Protein AF-A0A359CP08-F1 (afdb_monomer)

Secondary structure (DSSP, 8-state):
-EEEEE-SS-TT-EEEEEE-EEE-SSSS-EEEE-SHHHHHHHHHHHHT--HHHHHHHTS--TT-HHHHHTS-HHHHHHHHHHHTT-TTTTHHHHHHHHHHHHHHHHHHHHHHHHHHHH----HHHHHHHHHHHHHHHHHHHHHHHHHHHHHHHHHHHHHHHHHHHHHHHHHHHHHHHHHHHHHHHHHHHHHHHHHHHHHHHHHHHHHHHHHHHHHHHHHHHHHHHHHHHHHHHHHHHHHHHHHHHHHHHHHHHHHHHHHHHHHHHHHHHHHHHHHHHHHHHHHHHHHHHHHHHHHHHHHHHHHHHHHHHHHHHHHHHHHHHHTTS---SGGGGGGTSTHHHHGGGSS---

Mean predicted aligned error: 20.75 Å

Structure (mmCIF, N/CA/C/O backbone):
data_AF-A0A359CP08-F1
#
_entry.id   AF-A0A359CP08-F1
#
loop_
_atom_site.group_PDB
_atom_site.id
_atom_site.type_symbol
_atom_site.label_atom_id
_atom_site.label_alt_id
_atom_site.label_comp_id
_atom_site.label_asym_id
_atom_site.label_entity_id
_atom_site.label_seq_id
_atom_site.pdbx_PDB_ins_code
_atom_site.Cartn_x
_atom_site.Cartn_y
_atom_site.Cartn_z
_atom_site.occupancy
_atom_site.B_iso_or_equiv
_atom_site.auth_seq_id
_atom_site.auth_comp_id
_atom_site.auth_asym_id
_atom_site.auth_atom_id
_atom_site.pdbx_PDB_model_num
ATOM 1 N N . GLU A 1 1 ? -25.868 -52.443 102.449 1.00 81.62 1 GLU A N 1
ATOM 2 C CA . GLU A 1 1 ? -24.773 -52.780 103.386 1.00 81.62 1 GLU A CA 1
ATOM 3 C C . GLU A 1 1 ? -23.956 -51.534 103.738 1.00 81.62 1 GLU A C 1
ATOM 5 O O . GLU A 1 1 ? -23.609 -50.767 102.843 1.00 81.62 1 GLU A O 1
ATOM 10 N N . ARG A 1 2 ? -23.656 -51.288 105.022 1.00 85.44 2 ARG A N 1
ATOM 11 C CA . ARG A 1 2 ? -22.816 -50.145 105.429 1.00 85.44 2 ARG A CA 1
ATOM 12 C C . ARG A 1 2 ? -21.913 -50.521 106.606 1.00 85.44 2 ARG A C 1
ATOM 14 O O . ARG A 1 2 ? -22.409 -50.860 107.674 1.00 85.44 2 ARG A O 1
ATOM 21 N N . CYS A 1 3 ? -20.596 -50.422 106.426 1.00 82.56 3 CYS A N 1
ATOM 22 C CA . CYS A 1 3 ? -19.610 -50.689 107.477 1.00 82.56 3 CYS A CA 1
ATOM 23 C C . CYS A 1 3 ? -19.093 -49.382 108.072 1.00 82.56 3 CYS A C 1
ATOM 25 O O . CYS A 1 3 ? -18.373 -48.613 107.419 1.00 82.56 3 CYS A O 1
ATOM 27 N N . ILE A 1 4 ? -19.433 -49.157 109.337 1.00 83.75 4 ILE A N 1
ATOM 28 C CA . ILE A 1 4 ? -19.123 -47.936 110.076 1.00 83.75 4 ILE A CA 1
ATOM 29 C C . ILE A 1 4 ? -18.023 -48.236 111.101 1.00 83.75 4 ILE A C 1
ATOM 31 O O . ILE A 1 4 ? -18.138 -49.173 111.885 1.00 83.75 4 ILE A O 1
ATOM 35 N N . LYS A 1 5 ? -16.954 -47.434 111.105 1.00 78.69 5 LYS A N 1
ATOM 36 C CA . LYS A 1 5 ? -15.878 -47.482 112.106 1.00 78.69 5 LYS A CA 1
ATOM 37 C C . LYS A 1 5 ? -15.890 -46.179 112.904 1.00 78.69 5 LYS A C 1
ATOM 39 O O . LYS A 1 5 ? -15.949 -45.104 112.310 1.00 78.69 5 LYS A O 1
ATOM 44 N N . ARG A 1 6 ? -15.844 -46.262 114.239 1.00 76.69 6 ARG A N 1
ATOM 45 C CA . ARG A 1 6 ? -15.702 -45.072 115.099 1.00 76.69 6 ARG A CA 1
ATOM 46 C C . ARG A 1 6 ? -14.361 -44.402 114.835 1.00 76.69 6 ARG A C 1
ATOM 48 O O . ARG A 1 6 ? -13.351 -45.091 114.669 1.00 76.69 6 ARG A O 1
ATOM 55 N N . ASP A 1 7 ? -14.372 -43.078 114.774 1.00 75.69 7 ASP A N 1
ATOM 56 C CA . ASP A 1 7 ? -13.146 -42.316 114.609 1.00 75.69 7 ASP A CA 1
ATOM 57 C C . ASP A 1 7 ? -12.259 -42.491 115.855 1.00 75.69 7 ASP A C 1
ATOM 59 O O . ASP A 1 7 ? -12.739 -42.511 116.989 1.00 75.69 7 ASP A O 1
ATOM 63 N N . LYS A 1 8 ? -10.950 -42.670 115.651 1.00 71.56 8 LYS A N 1
ATOM 64 C CA . LYS A 1 8 ? -9.996 -42.849 116.756 1.00 71.56 8 LYS A CA 1
ATOM 65 C C . LYS A 1 8 ? -9.742 -41.539 117.509 1.00 71.56 8 LYS A C 1
ATOM 67 O O . LYS A 1 8 ? -9.274 -41.600 118.642 1.00 71.56 8 LYS A O 1
ATOM 72 N N . LYS A 1 9 ? -10.019 -40.380 116.893 1.00 72.06 9 LYS A N 1
ATOM 73 C CA . LYS A 1 9 ? -9.774 -39.052 117.484 1.00 72.06 9 LYS A CA 1
ATOM 74 C C . LYS A 1 9 ? -10.998 -38.445 118.171 1.00 72.06 9 LYS A C 1
ATOM 76 O O . LYS A 1 9 ? -10.831 -37.744 119.162 1.00 72.06 9 LYS A O 1
ATOM 81 N N . ASP A 1 10 ? -12.202 -38.733 117.684 1.00 75.19 10 ASP A N 1
ATOM 82 C CA . ASP A 1 10 ? -13.456 -38.226 118.244 1.00 75.19 10 ASP A CA 1
ATOM 83 C C . ASP A 1 10 ? -14.435 -39.383 118.465 1.00 75.19 10 ASP A C 1
ATOM 85 O O . ASP A 1 10 ? -14.890 -40.030 117.520 1.00 75.19 10 ASP A O 1
ATOM 89 N N . LYS A 1 11 ? -14.769 -39.643 119.733 1.00 65.38 11 LYS A N 1
ATOM 90 C CA . LYS A 1 11 ? -15.649 -40.755 120.121 1.00 65.38 11 LYS A CA 1
ATOM 91 C C . LYS A 1 11 ? -17.092 -40.585 119.625 1.00 65.38 11 LYS A C 1
ATOM 93 O O . LYS A 1 11 ? -17.810 -41.586 119.594 1.00 65.38 11 LYS A O 1
ATOM 98 N N . ASN A 1 12 ? -17.496 -39.377 119.220 1.00 69.88 12 ASN A N 1
ATOM 99 C CA . ASN A 1 12 ? -18.826 -39.088 118.677 1.00 69.88 12 ASN A CA 1
ATOM 100 C C . ASN A 1 12 ? -18.882 -39.078 117.140 1.00 69.88 12 ASN A C 1
ATOM 102 O O . ASN A 1 12 ? -19.970 -38.939 116.581 1.00 69.88 12 ASN A O 1
ATOM 106 N N . SER A 1 13 ? -17.751 -39.254 116.450 1.00 70.88 13 SER A N 1
ATOM 107 C CA . SER A 1 13 ? -17.693 -39.272 114.987 1.00 70.88 13 SER A CA 1
ATOM 108 C C . SER A 1 13 ? -17.535 -40.690 114.434 1.00 70.88 13 SER A C 1
ATOM 110 O O . SER A 1 13 ? -16.895 -41.566 115.030 1.00 70.88 13 SER A O 1
ATOM 112 N N . TYR A 1 14 ? -18.114 -40.925 113.257 1.00 77.62 14 TYR A N 1
ATOM 113 C CA . TYR A 1 14 ? -18.071 -42.212 112.579 1.00 77.62 14 TYR A CA 1
ATOM 114 C C . TYR A 1 14 ? -17.627 -42.060 111.127 1.00 77.62 14 TYR A C 1
ATOM 116 O O . TYR A 1 14 ? -18.193 -41.276 110.367 1.00 77.62 14 TYR A O 1
ATOM 124 N N . ASN A 1 15 ? -16.688 -42.903 110.704 1.00 74.38 15 ASN A N 1
ATOM 125 C CA . ASN A 1 15 ? -16.259 -42.996 109.317 1.00 74.38 15 ASN A CA 1
ATOM 126 C C . ASN A 1 15 ? -16.869 -44.235 108.658 1.00 74.38 15 ASN A C 1
ATOM 128 O O . ASN A 1 15 ? -16.785 -45.357 109.160 1.00 74.38 15 ASN A O 1
ATOM 132 N N . THR A 1 16 ? -17.514 -44.029 107.511 1.00 79.94 16 THR A N 1
ATOM 133 C CA . THR A 1 16 ? -18.049 -45.123 106.693 1.00 79.94 16 THR A CA 1
ATOM 134 C C . THR A 1 16 ? -16.933 -45.654 105.799 1.00 79.94 16 THR A C 1
ATOM 136 O O . THR A 1 16 ? -16.450 -44.927 104.938 1.00 79.94 16 THR A O 1
ATOM 139 N N . SER A 1 17 ? -16.529 -46.905 106.018 1.00 74.19 17 SER A N 1
ATOM 140 C CA . SER A 1 17 ? -15.463 -47.567 105.247 1.00 74.19 17 SER A CA 1
ATOM 141 C C . SER A 1 17 ? -15.979 -48.285 104.000 1.00 74.19 17 SER A C 1
ATOM 143 O O . SER A 1 17 ? -15.287 -48.322 102.991 1.00 74.19 17 SER A O 1
ATOM 145 N N . VAL A 1 18 ? -17.208 -48.805 104.053 1.00 79.56 18 VAL A N 1
ATOM 146 C CA . VAL A 1 18 ? -17.897 -49.446 102.924 1.00 79.56 18 VAL A CA 1
ATOM 147 C C . VAL A 1 18 ? -19.359 -49.009 102.953 1.00 79.56 18 VAL A C 1
ATOM 149 O O . VAL A 1 18 ? -19.970 -48.996 104.024 1.00 79.56 18 VAL A O 1
ATOM 152 N N . ALA A 1 19 ? -19.911 -48.639 101.799 1.00 86.81 19 ALA A N 1
ATOM 153 C CA . ALA A 1 19 ? -21.333 -48.362 101.614 1.00 86.81 19 ALA A CA 1
ATOM 154 C C . ALA A 1 19 ? -21.765 -48.933 100.263 1.00 86.81 19 ALA A C 1
ATOM 156 O O . ALA A 1 19 ? -21.295 -48.464 99.232 1.00 86.81 19 ALA A O 1
ATOM 157 N N . ARG A 1 20 ? -22.627 -49.950 100.287 1.00 87.50 20 ARG A N 1
ATOM 158 C CA . ARG A 1 20 ? -23.197 -50.574 99.091 1.00 87.50 20 ARG A CA 1
ATOM 159 C C . ARG A 1 20 ? -24.712 -50.572 99.185 1.00 87.50 20 ARG A C 1
ATOM 161 O O . ARG A 1 20 ? -25.258 -51.009 100.203 1.00 87.50 20 ARG A O 1
ATOM 168 N N . LEU A 1 21 ? -25.384 -50.112 98.140 1.00 89.31 21 LEU A N 1
ATOM 169 C CA . LEU A 1 21 ? -26.822 -50.281 97.980 1.00 89.31 21 LEU A CA 1
ATOM 170 C C . LEU A 1 21 ? -27.059 -51.496 97.094 1.00 89.31 21 LEU A C 1
ATOM 172 O O . LEU A 1 21 ? -26.494 -51.581 96.006 1.00 89.31 21 LEU A O 1
ATOM 176 N N . ILE A 1 22 ? -27.841 -52.446 97.591 1.00 87.81 22 ILE A N 1
ATOM 177 C CA . ILE A 1 22 ? -28.073 -53.725 96.926 1.00 87.81 22 ILE A CA 1
ATOM 178 C C . ILE A 1 22 ? -29.578 -53.904 96.819 1.00 87.81 22 ILE A C 1
ATOM 180 O O . ILE A 1 22 ? -30.276 -53.767 97.826 1.00 87.81 22 ILE A O 1
ATOM 184 N N . ASP A 1 23 ? -30.049 -54.186 95.614 1.00 86.75 23 ASP A N 1
ATOM 185 C CA . ASP A 1 23 ? -31.406 -54.641 95.373 1.00 86.75 23 ASP A CA 1
ATOM 186 C C . ASP A 1 23 ? -31.460 -56.157 95.568 1.00 86.75 23 ASP A C 1
ATOM 188 O O . ASP A 1 23 ? -30.663 -56.896 94.991 1.00 86.75 23 ASP A O 1
ATOM 192 N N . ILE A 1 24 ? -32.372 -56.604 96.424 1.00 87.56 24 ILE A N 1
ATOM 193 C CA . ILE A 1 24 ? -32.568 -58.014 96.782 1.00 87.56 24 ILE A CA 1
ATOM 194 C C . ILE A 1 24 ? -33.923 -58.546 96.301 1.00 87.56 24 ILE A C 1
ATOM 196 O O . ILE A 1 24 ? -34.337 -59.620 96.723 1.00 87.56 24 ILE A O 1
ATOM 200 N N . THR A 1 25 ? -34.653 -57.780 95.485 1.00 84.25 25 THR A N 1
ATOM 201 C CA . THR A 1 25 ? -35.996 -58.157 95.017 1.00 84.25 25 THR A CA 1
ATOM 202 C C . THR A 1 25 ? -35.985 -59.159 93.855 1.00 84.25 25 THR A C 1
ATOM 204 O O . THR A 1 25 ? -37.008 -59.795 93.609 1.00 84.25 25 THR A O 1
ATOM 207 N N . GLY A 1 26 ? -34.849 -59.330 93.168 1.00 77.75 26 GLY A N 1
ATOM 208 C CA . GLY A 1 26 ? -34.648 -60.319 92.098 1.00 77.75 26 GLY A CA 1
ATOM 209 C C . GLY A 1 26 ? -34.066 -61.660 92.573 1.00 77.75 26 GLY A C 1
ATOM 210 O O . GLY A 1 26 ? -33.694 -61.807 93.735 1.00 77.75 26 GLY A O 1
ATOM 211 N N . GLU A 1 27 ? -33.960 -62.637 91.659 1.00 75.31 27 GLU A N 1
ATOM 212 C CA . GLU A 1 27 ? -33.364 -63.963 91.937 1.00 75.31 27 GLU A CA 1
ATOM 213 C C . GLU A 1 27 ? -31.872 -63.879 92.312 1.00 75.31 27 GLU A C 1
ATOM 215 O O . GLU A 1 27 ? -31.395 -64.676 93.121 1.00 75.31 27 GLU A O 1
ATOM 220 N N . GLU A 1 28 ? -31.152 -62.879 91.789 1.00 81.88 28 GLU A N 1
ATOM 221 C CA . GLU A 1 28 ? -29.773 -62.565 92.167 1.00 81.88 28 GLU A CA 1
ATOM 222 C C . GLU A 1 28 ? -29.654 -61.119 92.689 1.00 81.88 28 GLU A C 1
ATOM 224 O O . GLU A 1 28 ? -30.220 -60.197 92.092 1.00 81.88 28 GLU A O 1
ATOM 229 N N . PRO A 1 29 ? -28.910 -60.880 93.786 1.00 82.31 29 PRO A N 1
ATOM 230 C CA . PRO A 1 29 ? -28.756 -59.545 94.354 1.00 82.31 29 PRO A CA 1
ATOM 231 C C . PRO A 1 29 ? -27.924 -58.620 93.448 1.00 82.31 29 PRO A C 1
ATOM 233 O O . PRO A 1 29 ? -26.759 -58.901 93.159 1.00 82.31 29 PRO A O 1
ATOM 236 N N . GLN A 1 30 ? -28.488 -57.469 93.059 1.00 85.25 30 GLN A N 1
ATOM 237 C CA . GLN A 1 30 ? -27.840 -56.491 92.175 1.00 85.25 30 GLN A CA 1
ATOM 238 C C . GLN A 1 30 ? -27.276 -55.299 92.960 1.00 85.25 30 GLN A C 1
ATOM 240 O O . GLN A 1 30 ? -27.979 -54.644 93.728 1.00 85.25 30 GLN A O 1
ATOM 245 N N . ILE A 1 31 ? -26.004 -54.955 92.736 1.00 85.69 31 ILE A N 1
ATOM 246 C CA . ILE A 1 31 ? -25.385 -53.764 93.339 1.00 85.69 31 ILE A CA 1
ATOM 247 C C . ILE A 1 31 ? -25.813 -52.516 92.551 1.00 85.69 31 ILE A C 1
ATOM 249 O O . ILE A 1 31 ? -25.423 -52.344 91.399 1.00 85.69 31 ILE A O 1
ATOM 253 N N . LEU A 1 32 ? -26.587 -51.632 93.186 1.00 85.69 32 LEU A N 1
ATOM 254 C CA . LEU A 1 32 ? -27.053 -50.362 92.612 1.00 85.69 32 LEU A CA 1
ATOM 255 C C . LEU A 1 32 ? -26.012 -49.241 92.743 1.00 85.69 32 LEU A C 1
ATOM 257 O O . LEU A 1 32 ? -25.929 -48.357 91.891 1.00 85.69 32 LEU A O 1
ATOM 261 N N . SER A 1 33 ? -25.220 -49.259 93.816 1.00 87.56 33 SER A N 1
ATOM 262 C CA . SER A 1 33 ? -24.119 -48.318 94.044 1.00 87.56 33 SER A CA 1
ATOM 263 C C . SER A 1 33 ? -23.123 -48.884 95.056 1.00 87.56 33 SER A C 1
ATOM 265 O O . SER A 1 33 ? -23.513 -49.582 95.992 1.00 87.56 33 SER A O 1
ATOM 267 N N . ASP A 1 34 ? -21.837 -48.563 94.907 1.00 84.81 34 ASP A N 1
ATOM 268 C CA . ASP A 1 34 ? -20.742 -49.097 95.736 1.00 84.81 34 ASP A CA 1
ATOM 269 C C . ASP A 1 34 ? -19.854 -48.021 96.397 1.00 84.81 34 ASP A C 1
ATOM 271 O O . ASP A 1 34 ? -19.021 -48.326 97.257 1.00 84.81 34 ASP A O 1
ATOM 275 N N . LYS A 1 35 ? -20.052 -46.748 96.031 1.00 84.00 35 LYS A N 1
ATOM 276 C CA . LYS A 1 35 ? -19.388 -45.578 96.623 1.00 84.00 35 LYS A CA 1
ATOM 277 C C . LYS A 1 35 ? -20.325 -44.835 97.560 1.00 84.00 35 LYS A C 1
ATOM 279 O O . LYS A 1 35 ? -21.521 -44.723 97.305 1.00 84.00 35 LYS A O 1
ATOM 284 N N . LYS A 1 36 ? -19.769 -44.238 98.620 1.00 82.81 36 LYS A N 1
ATOM 285 C CA . LYS A 1 36 ? -20.538 -43.507 99.644 1.00 82.81 36 LYS A CA 1
ATOM 286 C C . LYS A 1 36 ? -21.419 -42.398 99.056 1.00 82.81 36 LYS A C 1
ATOM 288 O O . LYS A 1 36 ? -22.607 -42.381 99.340 1.00 82.81 36 LYS A O 1
ATOM 293 N N . ARG A 1 37 ? -20.853 -41.494 98.244 1.00 84.62 37 ARG A N 1
ATOM 294 C CA . ARG A 1 37 ? -21.594 -40.347 97.685 1.00 84.62 37 ARG A CA 1
ATOM 295 C C . ARG A 1 37 ? -22.700 -40.800 96.736 1.00 84.62 37 ARG A C 1
ATOM 297 O O . ARG A 1 37 ? -23.823 -40.340 96.868 1.00 84.62 37 ARG A O 1
ATOM 304 N N . ASP A 1 38 ? -22.381 -41.730 95.845 1.00 85.88 38 ASP A N 1
ATOM 305 C CA . ASP A 1 38 ? -23.333 -42.243 94.858 1.00 85.88 38 ASP A CA 1
ATOM 306 C C . ASP A 1 38 ? -24.448 -43.040 95.541 1.00 85.88 38 ASP A C 1
ATOM 308 O O . ASP A 1 38 ? -25.607 -42.920 95.168 1.00 85.88 38 ASP A O 1
ATOM 312 N N . THR A 1 39 ? -24.116 -43.775 96.609 1.00 86.12 39 THR A N 1
ATOM 313 C CA . THR A 1 39 ? -25.098 -44.437 97.476 1.00 86.12 39 THR A CA 1
ATOM 314 C C . THR A 1 39 ? -25.982 -43.430 98.199 1.00 86.12 39 THR A C 1
ATOM 316 O O . THR A 1 39 ? -27.194 -43.601 98.209 1.00 86.12 39 THR A O 1
ATOM 319 N N . ASP A 1 40 ? -25.417 -42.369 98.776 1.00 85.12 40 ASP A N 1
ATOM 320 C CA . ASP A 1 40 ? -26.204 -41.342 99.462 1.00 85.12 40 ASP A CA 1
ATOM 321 C C . ASP A 1 40 ? -27.130 -40.590 98.468 1.00 85.12 40 ASP A C 1
ATOM 323 O O . ASP A 1 40 ? -28.263 -40.274 98.822 1.00 85.12 40 ASP A O 1
ATOM 327 N N . GLU A 1 41 ? -26.704 -40.340 97.222 1.00 85.69 41 GLU A N 1
ATOM 328 C CA . GLU A 1 41 ? -27.541 -39.743 96.163 1.00 85.69 41 GLU A CA 1
ATOM 329 C C . GLU A 1 41 ? -28.617 -40.711 95.650 1.00 85.69 41 GLU A C 1
ATOM 331 O O . GLU A 1 41 ? -29.784 -40.336 95.578 1.00 85.69 41 GLU A O 1
ATOM 336 N N . LYS A 1 42 ? -28.267 -41.975 95.376 1.00 85.56 42 LYS A N 1
ATOM 337 C CA . LYS A 1 42 ? -29.231 -43.002 94.951 1.00 85.56 42 LYS A CA 1
ATOM 338 C C . LYS A 1 42 ? -30.281 -43.285 96.015 1.00 85.56 42 LYS A C 1
ATOM 340 O O . LYS A 1 42 ? -31.446 -43.466 95.687 1.00 85.56 42 LYS A O 1
ATOM 345 N N . VAL A 1 43 ? -29.900 -43.267 97.292 1.00 84.69 43 VAL A N 1
ATOM 346 C CA . VAL A 1 43 ? -30.854 -43.381 98.402 1.00 84.69 43 VAL A CA 1
ATOM 347 C C . VAL A 1 43 ? -31.827 -42.200 98.410 1.00 84.69 43 VAL A C 1
ATOM 349 O O . VAL A 1 43 ? -33.022 -42.422 98.585 1.00 84.69 43 VAL A O 1
ATOM 352 N N . LYS A 1 44 ? -31.363 -40.962 98.180 1.00 84.44 44 LYS A N 1
ATOM 353 C CA . LYS A 1 44 ? -32.262 -39.798 98.061 1.00 84.44 44 LYS A CA 1
ATOM 354 C C . LYS A 1 44 ? -33.185 -39.905 96.848 1.00 84.44 44 LYS A C 1
ATOM 356 O O . LYS A 1 44 ? -34.355 -39.571 96.967 1.00 84.44 44 LYS A O 1
ATOM 361 N N . GLU A 1 45 ? -32.670 -40.365 95.709 1.00 83.62 45 GLU A N 1
ATOM 362 C CA . GLU A 1 45 ? -33.441 -40.562 94.475 1.00 83.62 45 GLU A CA 1
ATOM 363 C C . GLU A 1 45 ? -34.550 -41.607 94.669 1.00 83.62 45 GLU A C 1
ATOM 365 O O . GLU A 1 45 ? -35.693 -41.359 94.304 1.00 83.62 45 GLU A O 1
ATOM 370 N N . ILE A 1 46 ? -34.234 -42.741 95.305 1.00 83.44 46 ILE A N 1
ATOM 371 C CA . ILE A 1 46 ? -35.191 -43.831 95.557 1.00 83.44 46 ILE A CA 1
ATOM 372 C C . ILE A 1 46 ? -36.235 -43.432 96.604 1.00 83.44 46 ILE A C 1
ATOM 374 O O . ILE A 1 46 ? -37.415 -43.727 96.439 1.00 83.44 46 ILE A O 1
ATOM 378 N N . LEU A 1 47 ? -35.816 -42.778 97.693 1.00 81.25 47 LEU A N 1
ATOM 379 C CA . LEU A 1 47 ? -36.731 -42.365 98.762 1.00 81.25 47 LEU A CA 1
ATOM 380 C C . LEU A 1 47 ? -37.505 -41.082 98.431 1.00 81.25 47 LEU A C 1
ATOM 382 O O . LEU A 1 47 ? -38.472 -40.776 99.123 1.00 81.25 47 LEU A O 1
ATOM 386 N N . GLY A 1 48 ? -37.065 -40.305 97.437 1.00 75.31 48 GLY A N 1
ATOM 387 C CA . GLY A 1 48 ? -37.632 -38.996 97.100 1.00 75.31 48 GLY A CA 1
ATOM 388 C C . GLY A 1 48 ? -37.460 -37.934 98.194 1.00 75.31 48 GLY A C 1
ATOM 389 O O . GLY A 1 48 ? -38.099 -36.887 98.149 1.00 75.31 48 GLY A O 1
ATOM 390 N N . LEU A 1 49 ? -36.621 -38.193 99.202 1.00 78.31 49 LEU A N 1
ATOM 391 C CA . LEU A 1 49 ? -36.471 -37.350 100.387 1.00 78.31 49 LEU A CA 1
ATOM 392 C C . LEU A 1 49 ? -35.001 -37.089 100.693 1.00 78.31 49 LEU A C 1
ATOM 394 O O . LEU A 1 49 ? -34.156 -37.985 100.633 1.00 78.31 49 LEU A O 1
ATOM 398 N N . SER A 1 50 ? -34.694 -35.853 101.089 1.00 79.94 50 SER A N 1
ATOM 399 C CA . SER A 1 50 ? -33.390 -35.547 101.672 1.00 79.94 50 SER A CA 1
ATOM 400 C C . SER A 1 50 ? -33.295 -36.070 103.111 1.00 79.94 50 SER A C 1
ATOM 402 O O . SER A 1 50 ? -34.301 -36.381 103.748 1.00 79.94 50 SER A O 1
ATOM 404 N N . PHE A 1 51 ? -32.081 -36.149 103.661 1.00 78.62 51 PHE A N 1
ATOM 405 C CA . PHE A 1 51 ? -31.870 -36.561 105.055 1.00 78.62 51 PHE A CA 1
ATOM 406 C C . PHE A 1 51 ? -32.627 -35.666 106.054 1.00 78.62 51 PHE A C 1
ATOM 408 O O . PHE A 1 51 ? -33.232 -36.160 107.011 1.00 78.62 51 PHE A O 1
ATOM 415 N N . ASP A 1 52 ? -32.628 -34.353 105.812 1.00 76.75 52 ASP A N 1
ATOM 416 C CA . ASP A 1 52 ? -33.379 -33.399 106.624 1.00 76.75 52 ASP A CA 1
ATOM 417 C C . ASP A 1 52 ? -34.888 -33.648 106.515 1.00 76.75 52 ASP A C 1
ATOM 419 O O . ASP A 1 52 ? -35.576 -33.671 107.534 1.00 76.75 52 ASP A O 1
ATOM 423 N N . ASP A 1 53 ? -35.403 -33.914 105.312 1.00 75.12 53 ASP A N 1
ATOM 424 C CA . ASP A 1 53 ? -36.833 -34.179 105.100 1.00 75.12 53 ASP A CA 1
ATOM 425 C C . ASP A 1 53 ? -37.261 -35.507 105.749 1.00 75.12 53 ASP A C 1
ATOM 427 O O . ASP A 1 53 ? -38.317 -35.587 106.382 1.00 75.12 53 ASP A O 1
ATOM 431 N N . PHE A 1 54 ? -36.407 -36.532 105.665 1.00 77.56 54 PHE A N 1
ATOM 432 C CA . PHE A 1 54 ? -36.621 -37.849 106.263 1.00 77.56 54 PHE A CA 1
ATOM 433 C C . PHE A 1 54 ? -36.652 -37.794 107.797 1.00 77.56 54 PHE A C 1
ATOM 435 O O . PHE A 1 54 ? -37.557 -38.338 108.431 1.00 77.56 54 PHE A O 1
ATOM 442 N N . THR A 1 55 ? -35.702 -37.092 108.423 1.00 74.50 55 THR A N 1
ATOM 443 C CA . THR A 1 55 ? -35.672 -36.947 109.891 1.00 74.50 55 THR A CA 1
ATOM 444 C C . THR A 1 55 ? -36.815 -36.080 110.418 1.00 74.50 55 THR A C 1
ATOM 446 O O . THR A 1 55 ? -37.313 -36.333 111.514 1.00 74.50 55 THR A O 1
ATOM 449 N N . ARG A 1 56 ? -37.278 -35.099 109.636 1.00 72.38 56 ARG A N 1
ATOM 450 C CA . ARG A 1 56 ? -38.418 -34.239 109.992 1.00 72.38 56 ARG A CA 1
ATOM 451 C C . ARG A 1 56 ? -39.773 -34.932 109.845 1.00 72.38 56 ARG A C 1
ATOM 453 O O . ARG A 1 56 ? -40.680 -34.586 110.597 1.00 72.38 56 ARG A O 1
ATOM 460 N N . SER A 1 57 ? -39.905 -35.884 108.918 1.00 69.25 57 SER A N 1
ATOM 461 C CA . SER A 1 57 ? -41.213 -36.443 108.530 1.00 69.25 57 SER A CA 1
ATOM 462 C C . SER A 1 57 ? -41.420 -37.903 108.941 1.00 69.25 57 SER A C 1
ATOM 464 O O . SER A 1 57 ? -42.550 -38.290 109.212 1.00 69.25 57 SER A O 1
ATOM 466 N N . VAL A 1 58 ? -40.353 -38.711 109.004 1.00 71.69 58 VAL A N 1
ATOM 467 C CA . VAL A 1 58 ? -40.448 -40.172 109.199 1.00 71.69 58 VAL A CA 1
ATOM 468 C C . VAL A 1 58 ? -39.972 -40.605 110.588 1.00 71.69 58 VAL A C 1
ATOM 470 O O . VAL A 1 58 ? -40.660 -41.358 111.266 1.00 71.69 58 VAL A O 1
ATOM 473 N N . VAL A 1 59 ? -38.806 -40.128 111.039 1.00 73.06 59 VAL A N 1
ATOM 474 C CA . VAL A 1 59 ? -38.178 -40.597 112.299 1.00 73.06 59 VAL A CA 1
ATOM 475 C C . VAL A 1 59 ? -38.599 -39.772 113.526 1.00 73.06 59 VAL A C 1
ATOM 477 O O . VAL A 1 59 ? -38.419 -40.224 114.651 1.00 73.06 59 VAL A O 1
ATOM 480 N N . LEU A 1 60 ? -39.161 -38.573 113.317 1.00 69.44 60 LEU A N 1
ATOM 481 C CA . LEU A 1 60 ? -39.662 -37.635 114.341 1.00 69.44 60 LEU A CA 1
ATOM 482 C C . LEU A 1 60 ? -38.870 -37.635 115.674 1.00 69.44 60 LEU A C 1
ATOM 484 O O . LEU A 1 60 ? -39.415 -37.972 116.728 1.00 69.44 60 LEU A O 1
ATOM 488 N N . PRO A 1 61 ? -37.590 -37.213 115.675 1.00 71.88 61 PRO A N 1
ATOM 489 C CA . PRO A 1 61 ? -36.831 -37.046 116.910 1.00 71.88 61 PRO A CA 1
ATOM 490 C C . PRO A 1 61 ? -37.493 -36.012 117.829 1.00 71.88 61 PRO A C 1
ATOM 492 O O . PRO A 1 61 ? -38.022 -34.994 117.364 1.00 71.88 61 PRO A O 1
ATOM 495 N N . GLN A 1 62 ? -37.419 -36.233 119.143 1.00 73.88 62 GLN A N 1
ATOM 496 C CA . GLN A 1 62 ? -38.015 -35.344 120.143 1.00 73.88 62 GLN A CA 1
ATOM 497 C C . GLN A 1 62 ? -37.553 -33.885 119.924 1.00 73.88 62 GLN A C 1
ATOM 499 O O . GLN A 1 62 ? -36.360 -33.593 119.895 1.00 73.88 62 GLN A O 1
ATOM 504 N N . GLY A 1 63 ? -38.507 -32.968 119.708 1.00 67.50 63 GLY A N 1
ATOM 505 C CA . GLY A 1 63 ? -38.258 -31.536 119.474 1.00 67.50 63 GLY A CA 1
ATOM 506 C C . GLY A 1 63 ? -38.049 -31.092 118.014 1.00 67.50 63 GLY A C 1
ATOM 507 O O . GLY A 1 63 ? -38.087 -29.889 117.750 1.00 67.50 63 GLY A O 1
ATOM 508 N N . LYS A 1 64 ? -37.893 -32.006 117.041 1.00 68.62 64 LYS A N 1
ATOM 509 C CA . LYS A 1 64 ? -37.610 -31.646 115.630 1.00 68.62 64 LYS A CA 1
ATOM 510 C C . LYS A 1 64 ? -38.836 -31.280 114.788 1.00 68.62 64 LYS A C 1
ATOM 512 O O . LYS A 1 64 ? -38.693 -30.562 113.800 1.00 68.62 64 LYS A O 1
ATOM 517 N N . PHE A 1 65 ? -40.043 -31.655 115.210 1.00 68.44 65 PHE A N 1
ATOM 518 C CA . PHE A 1 65 ? -41.281 -31.207 114.556 1.00 68.44 65 PHE A CA 1
ATOM 519 C C . PHE A 1 65 ? -41.495 -29.685 114.683 1.00 68.44 65 PHE A C 1
ATOM 521 O O . PHE A 1 65 ? -41.962 -29.023 113.759 1.00 68.44 65 PHE A O 1
ATOM 528 N N . SER A 1 66 ? -41.053 -29.083 115.791 1.00 71.25 66 SER A N 1
ATOM 529 C CA . SER A 1 66 ? -41.119 -27.631 116.000 1.00 71.25 66 SER A CA 1
ATOM 530 C C . SER A 1 66 ? -40.270 -26.844 114.996 1.00 71.25 66 SER A C 1
ATOM 532 O O . SER A 1 66 ? -40.608 -25.710 114.663 1.00 71.25 66 SER A O 1
ATOM 534 N N . GLU A 1 67 ? -39.174 -27.424 114.492 1.00 73.44 67 GLU A N 1
ATOM 535 C CA . GLU A 1 67 ? -38.377 -26.788 113.438 1.00 73.44 67 GLU A CA 1
ATOM 536 C C . GLU A 1 67 ? -39.129 -26.752 112.107 1.00 73.44 67 GLU A C 1
ATOM 538 O O . GLU A 1 67 ? -39.003 -25.775 111.378 1.00 73.44 67 GLU A O 1
ATOM 543 N N . PHE A 1 68 ? -39.940 -27.770 111.802 1.00 69.12 68 PHE A N 1
ATOM 544 C CA . PHE A 1 68 ? -40.776 -27.794 110.602 1.00 69.12 68 PHE A CA 1
ATOM 545 C C . PHE A 1 68 ? -41.806 -26.643 110.601 1.00 69.12 68 PHE A C 1
ATOM 547 O O . PHE A 1 68 ? -41.940 -25.924 109.607 1.00 69.12 68 PHE A O 1
ATOM 554 N N . LEU A 1 69 ? -42.449 -26.372 111.744 1.00 73.06 69 LEU A N 1
ATOM 555 C CA . LEU A 1 69 ? -43.367 -25.231 111.897 1.00 73.06 69 LEU A CA 1
ATOM 556 C C . LEU A 1 69 ? -42.663 -23.868 111.787 1.00 73.06 69 LEU A C 1
ATOM 558 O O . LEU A 1 69 ? -43.279 -22.889 111.369 1.00 73.06 69 LEU A O 1
ATOM 562 N N . LYS A 1 70 ? -41.368 -23.797 112.114 1.00 77.12 70 LYS A N 1
ATOM 563 C CA . LYS A 1 70 ? -40.558 -22.569 112.047 1.00 77.12 70 LYS A CA 1
ATOM 564 C C . LYS A 1 70 ? -39.867 -22.345 110.695 1.00 77.12 70 LYS A C 1
ATOM 566 O O . LYS A 1 70 ? -39.231 -21.308 110.516 1.00 77.12 70 LYS A O 1
ATOM 571 N N . LEU A 1 71 ? -39.976 -23.279 109.742 1.00 77.69 71 LEU A N 1
ATOM 572 C CA . LEU A 1 71 ? -39.408 -23.104 108.401 1.00 77.69 71 LEU A CA 1
ATOM 573 C C . LEU A 1 71 ? -40.028 -21.899 107.679 1.00 77.69 71 LEU A C 1
ATOM 575 O O . LEU A 1 71 ? -41.234 -21.662 107.764 1.00 77.69 71 LEU A O 1
ATOM 579 N N . GLN A 1 72 ? -39.197 -21.183 106.917 1.00 83.31 72 GLN A N 1
ATOM 580 C CA . GLN A 1 72 ? -39.639 -20.114 106.018 1.00 83.31 72 GLN A CA 1
ATOM 581 C C . GLN A 1 72 ? -40.616 -20.658 104.962 1.00 83.31 72 GLN A C 1
ATOM 583 O O . GLN A 1 72 ? -40.402 -21.776 104.486 1.00 83.31 72 GLN A O 1
ATOM 588 N N . PRO A 1 73 ? -41.632 -19.883 104.533 1.00 80.62 73 PRO A N 1
ATOM 589 C CA . PRO A 1 73 ? -42.646 -20.347 103.581 1.00 80.62 73 PRO A CA 1
ATOM 590 C C . PRO A 1 73 ? -42.073 -20.962 102.294 1.00 80.62 73 PRO A C 1
ATOM 592 O O . PRO A 1 73 ? -42.536 -22.011 101.864 1.00 80.62 73 PRO A O 1
ATOM 595 N N . SER A 1 74 ? -41.012 -20.375 101.728 1.00 79.75 74 SER A N 1
ATOM 596 C CA . SER A 1 74 ? -40.328 -20.912 100.538 1.00 79.75 74 SER A CA 1
ATOM 597 C C . SER A 1 74 ? -39.690 -22.285 100.792 1.00 79.75 74 SER A C 1
ATOM 599 O O . SER A 1 74 ? -39.899 -23.231 100.036 1.00 79.75 74 SER A O 1
ATOM 601 N N . ASN A 1 75 ? -38.968 -22.437 101.905 1.00 79.75 75 ASN A N 1
ATOM 602 C CA . ASN A 1 75 ? -38.321 -23.703 102.262 1.00 79.75 75 ASN A CA 1
ATOM 603 C C . ASN A 1 75 ? -39.350 -24.778 102.628 1.00 79.75 75 ASN A C 1
ATOM 605 O O . ASN A 1 75 ? -39.163 -25.944 102.295 1.00 79.75 75 ASN A O 1
ATOM 609 N N . ARG A 1 76 ? -40.454 -24.377 103.269 1.00 78.75 76 ARG A N 1
AT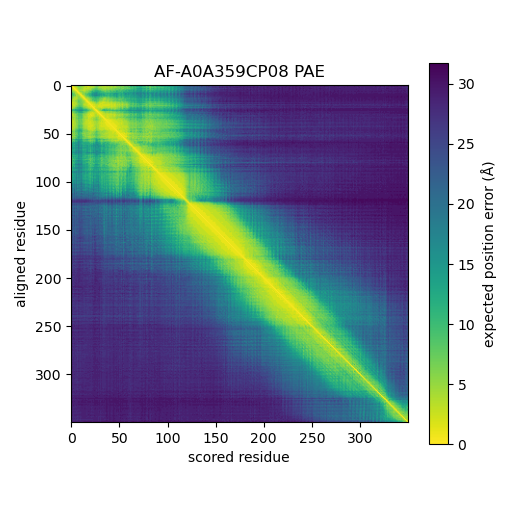OM 610 C CA . ARG A 1 76 ? -41.586 -25.258 103.558 1.00 78.75 76 ARG A CA 1
ATOM 611 C C . ARG A 1 76 ? -42.248 -25.752 102.273 1.00 78.75 76 ARG A C 1
ATOM 613 O O . ARG A 1 76 ? -42.502 -26.945 102.168 1.00 78.75 76 ARG A O 1
ATOM 620 N N . ASN A 1 77 ? -42.480 -24.873 101.299 1.00 78.44 77 ASN A N 1
ATOM 621 C CA . ASN A 1 77 ? -43.055 -25.258 100.010 1.00 78.44 77 ASN A CA 1
ATOM 622 C C . ASN A 1 77 ? -42.121 -26.187 99.230 1.00 78.44 77 ASN A C 1
ATOM 624 O O . ASN A 1 77 ? -42.580 -27.214 98.757 1.00 78.44 77 ASN A O 1
ATOM 628 N N . ASN A 1 78 ? -40.813 -25.915 99.187 1.00 78.19 78 ASN A N 1
ATOM 629 C CA . ASN A 1 78 ? -39.839 -26.815 98.554 1.00 78.19 78 ASN A CA 1
ATOM 630 C C . ASN A 1 78 ? -39.799 -28.206 99.214 1.00 78.19 78 ASN A C 1
ATOM 632 O O . ASN A 1 78 ? -39.713 -29.221 98.527 1.00 78.19 78 ASN A O 1
ATOM 636 N N . MET A 1 79 ? -39.875 -28.265 100.547 1.00 75.69 79 MET A N 1
ATOM 637 C CA . MET A 1 79 ? -39.970 -29.534 101.273 1.00 75.69 79 MET A CA 1
ATOM 638 C C . MET A 1 79 ? -41.285 -30.264 100.957 1.00 75.69 79 MET A C 1
ATOM 640 O O . MET A 1 79 ? -41.278 -31.474 100.758 1.00 75.69 79 MET A O 1
ATOM 644 N N . MET A 1 80 ? -42.407 -29.544 100.888 1.00 77.56 80 MET A N 1
ATOM 645 C CA . MET A 1 80 ? -43.709 -30.116 100.529 1.00 77.56 80 MET A CA 1
ATOM 646 C C . MET A 1 80 ? -43.752 -30.600 99.081 1.00 77.56 80 MET A C 1
ATOM 648 O O . MET A 1 80 ? -44.300 -31.663 98.808 1.00 77.56 80 MET A O 1
ATOM 652 N N . GLU A 1 81 ? -43.132 -29.863 98.160 1.00 79.44 81 GLU A N 1
ATOM 653 C CA . GLU A 1 81 ? -42.976 -30.274 96.767 1.00 79.44 81 GLU A CA 1
ATOM 654 C C . GLU A 1 81 ? -42.216 -31.598 96.662 1.00 79.44 81 GLU A C 1
ATOM 656 O O . GLU A 1 81 ? -42.634 -32.469 95.907 1.00 79.44 81 GLU A O 1
ATOM 661 N N . ARG A 1 82 ? -41.161 -31.789 97.461 1.00 77.12 82 ARG A N 1
ATOM 662 C CA . ARG A 1 82 ? -40.431 -33.063 97.553 1.00 77.12 82 ARG A CA 1
ATOM 663 C C . ARG A 1 82 ? -41.275 -34.176 98.153 1.00 77.12 82 ARG A C 1
ATOM 665 O O . ARG A 1 82 ? -41.419 -35.232 97.549 1.00 77.12 82 ARG A O 1
ATOM 672 N N . LEU A 1 83 ? -41.879 -33.918 99.313 1.00 75.75 83 LEU A N 1
ATOM 673 C CA . LEU A 1 83 ? -42.642 -34.914 100.068 1.00 75.75 83 LEU A CA 1
ATOM 674 C C . LEU A 1 83 ? -43.852 -35.451 99.287 1.00 75.75 83 LEU A C 1
ATOM 676 O O . LEU A 1 83 ? -44.173 -36.630 99.399 1.00 75.75 83 LEU A O 1
ATOM 680 N N . PHE A 1 84 ? -44.503 -34.604 98.486 1.00 79.19 84 PHE A N 1
ATOM 681 C CA . PHE A 1 84 ? -45.646 -34.983 97.650 1.00 79.19 84 PHE A CA 1
ATOM 682 C C . PHE A 1 84 ? -45.278 -35.294 96.187 1.00 79.19 84 PHE A C 1
ATOM 684 O O . PHE A 1 84 ? -46.176 -35.528 95.379 1.00 79.19 84 PHE A O 1
ATOM 691 N N . GLY A 1 85 ? -43.992 -35.277 95.815 1.00 74.88 85 GLY A N 1
ATOM 692 C CA . GLY A 1 85 ? -43.554 -35.518 94.433 1.00 74.88 85 GLY A CA 1
ATOM 693 C C . GLY A 1 85 ? -44.061 -34.478 93.418 1.00 74.88 85 GLY A C 1
ATOM 694 O O . GLY A 1 85 ? -44.284 -34.793 92.249 1.00 74.88 85 GLY A O 1
ATOM 695 N N . LEU A 1 86 ? -44.271 -33.232 93.851 1.00 82.88 86 LEU A N 1
ATOM 696 C CA . LEU A 1 86 ? -44.778 -32.110 93.052 1.00 82.88 86 LEU A CA 1
ATOM 697 C C . LEU A 1 86 ? -43.673 -31.226 92.449 1.00 82.88 86 LEU A C 1
ATOM 699 O O . LEU A 1 86 ? -43.977 -30.192 91.853 1.00 82.88 86 LEU A O 1
ATOM 703 N N . GLU A 1 87 ? -42.404 -31.630 92.537 1.00 80.62 87 GLU A N 1
ATOM 704 C CA . GLU A 1 87 ? -41.248 -30.877 92.011 1.00 80.62 87 GLU A CA 1
ATOM 705 C C . GLU A 1 87 ? -41.409 -30.488 90.529 1.00 80.62 87 GLU A C 1
ATOM 707 O O . GLU A 1 87 ? -41.031 -29.389 90.109 1.00 80.62 87 GLU A O 1
ATOM 712 N N . ARG A 1 88 ? -42.073 -31.358 89.755 1.00 80.94 88 ARG A N 1
ATOM 713 C CA . ARG A 1 88 ? -42.373 -31.154 88.332 1.00 80.94 88 ARG A CA 1
ATOM 714 C C . ARG A 1 88 ? -43.301 -29.959 88.068 1.00 80.94 88 ARG A C 1
ATOM 716 O O . ARG A 1 88 ? -43.263 -29.387 86.980 1.00 80.94 88 ARG A O 1
ATOM 723 N N . TYR A 1 89 ? -44.145 -29.600 89.037 1.00 83.25 89 TYR A N 1
ATOM 724 C CA . TYR A 1 89 ? -45.100 -28.487 88.950 1.00 83.25 89 TYR A CA 1
ATOM 725 C C . TYR A 1 89 ? -44.621 -27.222 89.661 1.00 83.25 89 TYR A C 1
ATOM 727 O O . TYR A 1 89 ? -45.067 -26.133 89.310 1.00 83.25 89 TYR A O 1
ATOM 735 N N . GLY A 1 90 ? -43.718 -27.353 90.630 1.00 82.88 90 GLY A N 1
ATOM 736 C CA . GLY A 1 90 ? -43.090 -26.218 91.292 1.00 82.88 90 GLY A CA 1
ATOM 737 C C . GLY A 1 90 ? -41.875 -25.728 90.515 1.00 82.88 90 GLY A C 1
ATOM 738 O O . GLY A 1 90 ? -41.977 -25.094 89.459 1.00 82.88 90 GLY A O 1
ATOM 739 N N . ASN A 1 91 ? -40.696 -26.038 91.044 1.00 80.94 91 ASN A N 1
ATOM 740 C CA . ASN A 1 91 ? -39.433 -25.513 90.535 1.00 80.94 91 ASN A CA 1
ATOM 741 C C . ASN A 1 91 ? -39.168 -25.803 89.048 1.00 80.94 91 ASN A C 1
ATOM 743 O O . ASN A 1 91 ? -38.652 -24.931 88.342 1.00 80.94 91 ASN A O 1
ATOM 747 N N . ASP A 1 92 ? -39.514 -26.987 88.544 1.00 84.94 92 ASP A N 1
ATOM 748 C CA . ASP A 1 92 ? -39.192 -27.353 87.160 1.00 84.94 92 ASP A CA 1
ATOM 749 C C . ASP A 1 92 ? -40.061 -26.620 86.136 1.00 84.94 92 ASP A C 1
ATOM 751 O O . ASP A 1 92 ? -39.561 -26.156 85.104 1.00 84.94 92 ASP A O 1
ATOM 755 N N . LEU A 1 93 ? -41.346 -26.430 86.444 1.00 87.75 93 LEU A N 1
ATOM 756 C CA . LEU A 1 93 ? -42.248 -25.648 85.605 1.00 87.75 93 LEU A CA 1
ATOM 757 C C . LEU A 1 93 ? -41.822 -24.178 85.568 1.00 87.75 93 LEU A C 1
ATOM 759 O O . LEU A 1 93 ? -41.729 -23.593 84.487 1.00 87.75 93 LEU A O 1
ATOM 763 N N . ILE A 1 94 ? -41.493 -23.599 86.727 1.00 88.56 94 ILE A N 1
ATOM 764 C CA . ILE A 1 94 ? -41.021 -22.212 86.829 1.00 88.56 94 ILE A CA 1
ATOM 765 C C . ILE A 1 94 ? -39.753 -22.014 85.989 1.00 88.56 94 ILE A C 1
ATOM 767 O O . ILE A 1 94 ? -39.667 -21.056 85.217 1.00 88.56 94 ILE A O 1
ATOM 771 N N . LYS A 1 95 ? -38.787 -22.940 86.072 1.00 90.38 95 LYS A N 1
ATOM 772 C CA . LYS A 1 95 ? -37.570 -22.907 85.241 1.00 90.38 95 LYS A CA 1
ATOM 773 C C . LYS A 1 95 ? -37.897 -22.971 83.750 1.00 90.38 95 LYS A C 1
ATOM 775 O O . LYS A 1 95 ? -37.327 -22.206 82.972 1.00 90.38 95 LYS A O 1
ATOM 780 N N . LYS A 1 96 ? -38.818 -23.850 83.340 1.00 92.81 96 LYS A N 1
ATOM 781 C CA . LYS A 1 96 ? -39.214 -24.007 81.932 1.00 92.81 96 LYS A CA 1
ATOM 782 C C . LYS A 1 96 ? -39.891 -22.749 81.384 1.00 92.81 96 LYS A C 1
ATOM 784 O O . LYS A 1 96 ? -39.528 -22.285 80.305 1.00 92.81 96 LYS A O 1
ATOM 789 N N . VAL A 1 97 ? -40.828 -22.173 82.137 1.00 94.12 97 VAL A N 1
ATOM 790 C CA . VAL A 1 97 ? -41.521 -20.929 81.766 1.00 94.12 97 VAL A CA 1
ATOM 791 C C . VAL A 1 97 ? -40.531 -19.773 81.664 1.00 94.12 97 VAL A C 1
ATOM 793 O O . VAL A 1 97 ? -40.543 -19.046 80.672 1.00 94.12 97 VAL A O 1
ATOM 796 N N . LYS A 1 98 ? -39.631 -19.636 82.645 1.00 95.38 98 LYS A N 1
ATOM 797 C CA . LYS A 1 98 ? -38.591 -18.603 82.629 1.00 95.38 98 LYS A CA 1
ATOM 798 C C . LYS A 1 98 ? -37.693 -18.732 81.396 1.00 95.38 98 LYS A C 1
ATOM 800 O O . LYS A 1 98 ? -37.522 -17.754 80.680 1.00 95.38 98 LYS A O 1
ATOM 805 N N . LYS A 1 99 ? -37.226 -19.946 81.085 1.00 95.62 99 LYS A N 1
ATOM 806 C CA . LYS A 1 99 ? -36.418 -20.213 79.886 1.00 95.62 99 LYS A CA 1
ATOM 807 C C . LYS A 1 99 ? -37.134 -19.779 78.605 1.00 95.62 99 LYS A C 1
ATOM 809 O O . LYS A 1 99 ? -36.536 -19.099 77.781 1.00 95.62 99 LYS A O 1
ATOM 814 N N . HIS A 1 100 ? -38.410 -20.134 78.438 1.00 94.19 100 HIS A N 1
ATOM 815 C CA . HIS A 1 100 ? -39.170 -19.709 77.260 1.00 94.19 100 HIS A CA 1
ATOM 816 C C . HIS A 1 100 ? -39.341 -18.190 77.200 1.00 94.19 100 HIS A C 1
ATOM 818 O O . HIS A 1 100 ? -39.095 -17.596 76.151 1.00 94.19 100 HIS A O 1
ATOM 824 N N . ARG A 1 101 ? -39.702 -17.547 78.314 1.00 96.25 101 ARG A N 1
ATOM 825 C CA . ARG A 1 101 ? -39.818 -16.085 78.385 1.00 96.25 101 ARG A CA 1
ATOM 826 C C . ARG A 1 101 ? -38.527 -15.398 77.945 1.00 96.25 101 ARG A C 1
ATOM 828 O O . ARG A 1 101 ? -38.590 -14.487 77.125 1.00 96.25 101 ARG A O 1
ATOM 835 N N . ASP A 1 102 ? -37.387 -15.847 78.460 1.00 96.00 102 ASP A N 1
ATOM 836 C CA . ASP A 1 102 ? -36.085 -15.256 78.149 1.00 96.00 102 ASP A CA 1
ATOM 837 C C . ASP A 1 102 ? -35.756 -15.426 76.654 1.00 96.00 102 ASP A C 1
ATOM 839 O O . ASP A 1 102 ? -35.430 -14.445 75.990 1.00 96.00 102 ASP A O 1
ATOM 843 N N . THR A 1 103 ? -36.001 -16.609 76.071 1.00 95.69 103 THR A N 1
ATOM 844 C CA . THR A 1 103 ? -35.787 -16.827 74.624 1.00 95.69 103 THR A CA 1
ATOM 845 C C . THR A 1 103 ? -36.661 -15.942 73.732 1.00 95.69 103 THR A C 1
ATOM 847 O O . THR A 1 103 ? -36.208 -15.477 72.689 1.00 95.69 103 THR A O 1
ATOM 850 N N . TYR A 1 104 ? -37.922 -15.696 74.104 1.00 95.06 104 TYR A N 1
ATOM 851 C CA . TYR A 1 104 ? -38.793 -14.817 73.318 1.00 95.06 104 TYR A CA 1
ATOM 852 C C . TYR A 1 104 ? -38.435 -13.345 73.500 1.00 95.06 104 TYR A C 1
ATOM 854 O O . TYR A 1 104 ? -38.546 -12.577 72.550 1.00 95.06 104 TYR A O 1
ATOM 862 N N . LYS A 1 105 ? -37.956 -12.960 74.685 1.00 96.19 105 LYS A N 1
ATOM 863 C CA . LYS A 1 105 ? -37.461 -11.609 74.938 1.00 96.19 105 LYS A CA 1
ATOM 864 C C . LYS A 1 105 ? -36.220 -11.295 74.097 1.00 96.19 105 LYS A C 1
ATOM 866 O O . LYS A 1 105 ? -36.133 -10.204 73.549 1.00 96.19 105 LYS A O 1
ATOM 871 N N . GLU A 1 106 ? -35.300 -12.249 73.953 1.00 95.19 106 GLU A N 1
ATOM 872 C CA . GLU A 1 106 ? -34.138 -12.110 73.063 1.00 95.19 106 GLU A CA 1
ATOM 873 C C . GLU A 1 106 ? -34.555 -11.961 71.595 1.00 95.19 106 GLU A C 1
ATOM 875 O O . GLU A 1 106 ? -34.061 -11.077 70.903 1.00 95.19 106 GLU A O 1
ATOM 880 N N . LYS A 1 107 ? -35.508 -12.777 71.123 1.00 94.62 107 LYS A N 1
ATOM 881 C CA . LYS A 1 107 ? -36.038 -12.658 69.754 1.00 94.62 107 LYS A CA 1
ATOM 882 C C . LYS A 1 107 ? -36.690 -11.304 69.496 1.00 94.62 107 LYS A C 1
ATOM 884 O O . LYS A 1 107 ? -36.477 -10.738 68.431 1.00 94.62 107 LYS A O 1
ATOM 889 N N . LEU A 1 108 ? -37.470 -10.805 70.456 1.00 95.31 108 LEU A N 1
ATOM 890 C CA . LEU A 1 108 ? -38.102 -9.492 70.358 1.00 95.31 108 LEU A CA 1
ATOM 891 C C . LEU A 1 108 ? -37.041 -8.395 70.228 1.00 95.31 108 LEU A C 1
ATOM 893 O O . LEU A 1 108 ? -37.103 -7.604 69.300 1.00 95.31 108 LEU A O 1
ATOM 897 N N . LEU A 1 109 ? -36.010 -8.434 71.078 1.00 94.25 109 LEU A N 1
ATOM 898 C CA . LEU A 1 109 ? -34.910 -7.473 71.032 1.00 94.25 109 LEU A CA 1
ATOM 899 C C . LEU A 1 109 ? -34.186 -7.475 69.674 1.00 94.25 109 LEU A C 1
ATOM 901 O O . LEU A 1 109 ? -33.837 -6.417 69.164 1.00 94.25 109 LEU A O 1
ATOM 905 N N . ILE A 1 110 ? -33.968 -8.644 69.063 1.00 92.88 110 ILE A N 1
ATOM 906 C CA . ILE A 1 110 ? -33.361 -8.732 67.722 1.00 92.88 110 ILE A CA 1
ATOM 907 C C . ILE A 1 110 ? -34.246 -8.050 66.673 1.00 92.88 110 ILE A C 1
ATOM 909 O O . ILE A 1 110 ? -33.737 -7.333 65.819 1.00 92.88 110 ILE A O 1
ATOM 913 N N . VAL A 1 111 ? -35.560 -8.261 66.729 1.00 88.50 111 VAL A N 1
ATOM 914 C CA . VAL A 1 111 ? -36.491 -7.629 65.786 1.00 88.50 111 VAL A CA 1
ATOM 915 C C . VAL A 1 111 ? -36.541 -6.117 66.004 1.00 88.50 111 VAL A C 1
ATOM 917 O O . VAL A 1 111 ? -36.428 -5.370 65.038 1.00 88.50 111 VAL A O 1
ATOM 920 N N . ASP A 1 112 ? -36.629 -5.666 67.253 1.00 86.88 112 ASP A N 1
ATOM 921 C CA . ASP A 1 112 ? -36.658 -4.239 67.588 1.00 86.88 112 ASP A CA 1
ATOM 922 C C . ASP A 1 112 ? -35.366 -3.542 67.137 1.00 86.88 112 ASP A C 1
ATOM 924 O O . ASP A 1 112 ? -35.420 -2.520 66.463 1.00 86.88 112 ASP A O 1
ATOM 928 N N . THR A 1 113 ? -34.200 -4.143 67.395 1.00 86.75 113 THR A N 1
ATOM 929 C CA . THR A 1 113 ? -32.908 -3.599 66.933 1.00 86.75 113 THR A CA 1
ATOM 930 C C . THR A 1 113 ? -32.773 -3.583 65.409 1.00 86.75 113 THR A C 1
ATOM 932 O O . THR A 1 113 ? -32.157 -2.669 64.864 1.00 86.75 113 THR A O 1
ATOM 935 N N . GLN A 1 114 ? -33.350 -4.557 64.695 1.00 85.44 114 GLN A N 1
ATOM 936 C CA . GLN A 1 114 ? -33.410 -4.525 63.230 1.00 85.44 114 GLN A CA 1
ATOM 937 C C . GLN A 1 114 ? -34.274 -3.361 62.744 1.00 85.44 114 GLN A C 1
ATOM 939 O O . GLN A 1 114 ? -33.832 -2.621 61.873 1.00 85.44 114 GLN A O 1
ATOM 944 N N . ILE A 1 115 ? -35.461 -3.171 63.328 1.00 81.38 115 ILE A N 1
ATOM 945 C CA . ILE A 1 115 ? -36.367 -2.061 63.001 1.00 81.38 115 ILE A CA 1
ATOM 946 C C . ILE A 1 115 ? -35.698 -0.710 63.288 1.00 81.38 115 ILE A C 1
ATOM 948 O O . ILE A 1 115 ? -35.721 0.171 62.435 1.00 81.38 115 ILE A O 1
ATOM 952 N N . GLU A 1 116 ? -35.034 -0.559 64.435 1.00 80.44 116 GLU A N 1
ATOM 953 C CA . GLU A 1 116 ? -34.269 0.649 64.770 1.00 80.44 116 GLU A CA 1
ATOM 954 C C . GLU A 1 116 ? -33.118 0.896 63.782 1.00 80.44 116 GLU A C 1
ATOM 956 O O . GLU A 1 116 ? -32.875 2.036 63.388 1.00 80.44 116 GLU A O 1
ATOM 961 N N . GLY A 1 117 ? -32.437 -0.164 63.329 1.00 77.88 117 GLY A N 1
ATOM 962 C CA . GLY A 1 117 ? -31.369 -0.084 62.328 1.00 77.88 117 GLY A CA 1
ATOM 963 C C . GLY A 1 117 ? -31.840 0.360 60.940 1.00 77.88 117 GLY A C 1
ATOM 964 O O . GLY A 1 117 ? -31.044 0.880 60.159 1.00 77.88 117 GLY A O 1
ATOM 965 N N . PHE A 1 118 ? -33.127 0.190 60.640 1.00 70.88 118 PHE A N 1
ATOM 966 C CA . PHE A 1 118 ? -33.757 0.682 59.419 1.00 70.88 118 PHE A CA 1
ATOM 967 C C . PHE A 1 118 ? -34.143 2.175 59.498 1.00 70.88 118 PHE A C 1
ATOM 969 O O . PHE A 1 118 ? -34.321 2.802 58.455 1.00 70.88 118 PHE A O 1
ATOM 976 N N . GLY A 1 119 ? -34.177 2.778 60.694 1.00 71.06 119 GLY A N 1
ATOM 977 C CA . GLY A 1 119 ? -34.504 4.195 60.898 1.00 71.06 119 GLY A CA 1
ATOM 978 C C . GLY A 1 119 ? -35.966 4.544 60.572 1.00 71.06 119 GLY A C 1
ATOM 979 O O . GLY A 1 119 ? -36.829 3.668 60.539 1.00 71.06 119 GLY A O 1
ATOM 980 N N . ASP A 1 120 ? -36.254 5.826 60.310 1.00 65.56 120 ASP A N 1
ATOM 981 C CA . ASP A 1 120 ? -37.574 6.293 59.848 1.00 65.56 120 ASP A CA 1
ATOM 982 C C . ASP A 1 120 ? -37.808 5.892 58.379 1.00 65.56 120 ASP A C 1
ATOM 984 O O . ASP A 1 120 ? -37.771 6.712 57.456 1.00 65.56 120 ASP A O 1
ATOM 988 N N . ILE A 1 121 ? -38.070 4.606 58.136 1.00 64.50 121 ILE A N 1
ATOM 989 C CA . ILE A 1 121 ? -38.642 4.157 56.862 1.00 64.50 121 ILE A CA 1
ATOM 990 C C . ILE A 1 121 ? -40.126 4.522 56.868 1.00 64.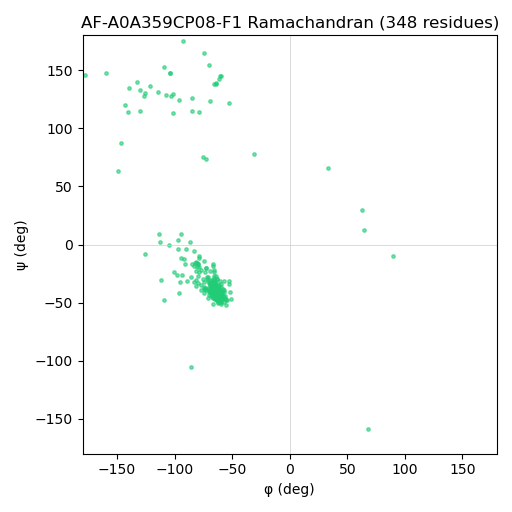50 121 ILE A C 1
ATOM 992 O O . ILE A 1 121 ? -41.008 3.687 57.058 1.00 64.50 121 ILE A O 1
ATOM 996 N N . SER A 1 122 ? -40.408 5.809 56.676 1.00 74.25 122 SER A N 1
ATOM 997 C CA . SER A 1 122 ? -41.741 6.244 56.278 1.00 74.25 122 SER A CA 1
ATOM 998 C C . SER A 1 122 ? -42.045 5.671 54.894 1.00 74.25 122 SER A C 1
ATOM 1000 O O . SER A 1 122 ? -41.191 5.705 54.002 1.00 74.25 122 SER A O 1
ATOM 1002 N N . ASN A 1 123 ? -43.275 5.197 54.682 1.00 76.62 123 ASN A N 1
ATOM 1003 C CA . ASN A 1 123 ? -43.748 4.820 53.346 1.00 76.62 123 ASN A CA 1
ATOM 1004 C C . ASN A 1 123 ? -43.549 5.961 52.332 1.00 76.62 123 ASN A C 1
ATOM 1006 O O . ASN A 1 123 ? -43.265 5.695 51.170 1.00 76.62 123 ASN A O 1
ATOM 1010 N N . GLU A 1 124 ? -43.618 7.224 52.766 1.00 80.19 124 GLU A N 1
ATOM 1011 C CA . GLU A 1 124 ? -43.349 8.378 51.900 1.00 80.19 124 GLU A CA 1
ATOM 1012 C C . GLU A 1 124 ? -41.886 8.436 51.442 1.00 80.19 124 GLU A C 1
ATOM 1014 O O . GLU A 1 124 ? -41.611 8.727 50.281 1.00 80.19 124 GLU A O 1
ATOM 1019 N N . LEU A 1 125 ? -40.928 8.123 52.323 1.00 82.31 125 LEU A N 1
ATOM 1020 C CA . LEU A 1 125 ? -39.505 8.109 51.972 1.00 82.31 125 LEU A CA 1
ATOM 1021 C C . LEU A 1 125 ? -39.191 6.978 50.986 1.00 82.31 125 LEU A C 1
ATOM 1023 O O . LEU A 1 125 ? -38.412 7.174 50.052 1.00 82.31 125 LEU A O 1
ATOM 1027 N N . TYR A 1 126 ? -39.815 5.814 51.181 1.00 84.25 126 TYR A N 1
ATOM 1028 C CA . TYR A 1 126 ? -39.689 4.678 50.273 1.00 84.25 126 TYR A CA 1
ATOM 1029 C C . TYR A 1 126 ? -40.227 5.007 48.875 1.00 84.25 126 TYR A C 1
ATOM 1031 O O . TYR A 1 126 ? -39.509 4.825 47.891 1.00 84.25 126 TYR A O 1
ATOM 1039 N N . GLU A 1 127 ? -41.446 5.546 48.779 1.00 88.19 127 GLU A N 1
ATOM 1040 C CA . GLU A 1 127 ? -42.036 5.920 47.488 1.00 88.19 127 GLU A CA 1
ATOM 1041 C C . GLU A 1 127 ? -41.242 7.044 46.801 1.00 88.19 127 GLU A C 1
ATOM 1043 O O . GLU A 1 127 ? -40.999 6.970 45.598 1.00 88.19 127 GLU A O 1
ATOM 1048 N N . ASN A 1 128 ? -40.723 8.024 47.554 1.00 89.00 128 ASN A N 1
ATOM 1049 C CA . ASN A 1 128 ? -39.846 9.064 47.003 1.00 89.00 128 ASN A CA 1
ATOM 1050 C C . ASN A 1 128 ? -38.546 8.483 46.426 1.00 89.00 128 ASN A C 1
ATOM 1052 O O . ASN A 1 128 ? -38.148 8.837 45.317 1.00 89.00 128 ASN A O 1
ATOM 1056 N N . LYS A 1 129 ? -37.884 7.567 47.147 1.00 88.25 129 LYS A N 1
ATOM 1057 C CA . LYS A 1 129 ? -36.648 6.920 46.672 1.00 88.25 129 LYS A CA 1
ATOM 1058 C C . LYS A 1 129 ? -36.891 6.008 45.476 1.00 88.25 129 LYS A C 1
ATOM 1060 O O . LYS A 1 129 ? -36.032 5.899 44.603 1.00 88.25 129 LYS A O 1
ATOM 1065 N N . LYS A 1 130 ? -38.056 5.370 45.418 1.00 92.31 130 LYS A N 1
ATOM 1066 C CA . LYS A 1 130 ? -38.475 4.561 44.276 1.00 92.31 130 LYS A CA 1
ATOM 1067 C C . LYS A 1 130 ? -38.728 5.424 43.037 1.00 92.31 130 LYS A C 1
ATOM 1069 O O . LYS A 1 130 ? -38.245 5.070 41.967 1.00 92.31 130 LYS A O 1
ATOM 1074 N N . ALA A 1 131 ? -39.398 6.566 43.188 1.00 93.62 131 ALA A N 1
ATOM 1075 C CA . ALA A 1 131 ? -39.589 7.522 42.099 1.00 93.62 131 ALA A CA 1
ATOM 1076 C C . ALA A 1 131 ? -38.248 8.088 41.593 1.00 93.62 131 ALA A C 1
ATOM 1078 O O . ALA A 1 131 ? -38.019 8.148 40.388 1.00 93.62 131 ALA A O 1
ATOM 1079 N N . GLU A 1 132 ? -37.326 8.429 42.502 1.00 94.31 132 GLU A N 1
ATOM 1080 C CA . GLU A 1 132 ? -35.967 8.871 42.151 1.00 94.31 132 GLU A CA 1
ATOM 1081 C C . GLU A 1 132 ? -35.208 7.787 41.363 1.00 94.31 132 GLU A C 1
ATOM 1083 O O . GLU A 1 132 ? -34.582 8.072 40.341 1.00 94.31 132 GLU A O 1
ATOM 1088 N N . LEU A 1 133 ? -35.321 6.522 41.778 1.00 95.00 133 LEU A N 1
ATOM 1089 C CA . LEU A 1 133 ? -34.729 5.397 41.056 1.00 95.00 133 LEU A CA 1
ATOM 1090 C C . LEU A 1 133 ? -35.317 5.239 39.646 1.00 95.00 133 LEU A C 1
ATOM 1092 O O . LEU A 1 133 ? -34.562 5.015 3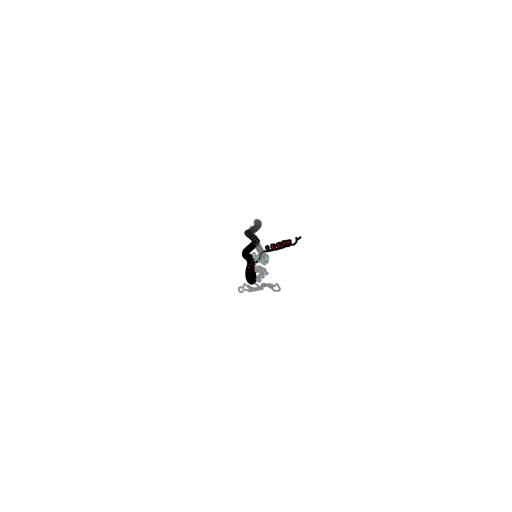8.704 1.00 95.00 133 LEU A O 1
ATOM 1096 N N . GLU A 1 134 ? -36.635 5.370 39.484 1.00 95.56 134 GLU A N 1
ATOM 1097 C CA . GLU A 1 134 ? -37.280 5.316 38.165 1.00 95.56 134 GLU A CA 1
ATOM 1098 C C . GLU A 1 134 ? -36.779 6.442 37.249 1.00 95.56 134 GLU A C 1
ATOM 1100 O O . GLU A 1 134 ? -36.417 6.172 36.103 1.00 95.56 134 GLU A O 1
ATOM 1105 N N . THR A 1 135 ? -36.644 7.670 37.766 1.00 96.00 135 THR A N 1
ATOM 1106 C CA . THR A 1 135 ? -36.081 8.786 36.987 1.00 96.00 135 THR A CA 1
ATOM 1107 C C . THR A 1 135 ? -34.633 8.537 36.570 1.00 96.00 135 THR A C 1
ATOM 1109 O O . THR A 1 135 ? -34.294 8.716 35.402 1.00 96.00 135 THR A O 1
ATOM 1112 N N . LEU A 1 136 ? -33.793 8.034 37.481 1.00 95.88 136 LEU A N 1
ATOM 1113 C CA . LEU A 1 136 ? -32.391 7.720 37.193 1.00 95.88 136 LEU A CA 1
ATOM 1114 C C . LEU A 1 136 ? -32.246 6.600 36.156 1.00 95.88 136 LEU A C 1
ATOM 1116 O O . LEU A 1 136 ? -31.338 6.643 35.329 1.00 95.88 136 LEU A O 1
ATOM 1120 N N . ILE A 1 137 ? -33.139 5.606 36.168 1.00 96.44 137 ILE A N 1
ATOM 1121 C CA . ILE A 1 137 ? -33.149 4.525 35.172 1.00 96.44 137 ILE A CA 1
ATOM 1122 C C . ILE A 1 137 ? -33.473 5.067 33.775 1.00 96.44 137 ILE A C 1
ATOM 1124 O O . ILE A 1 137 ? -32.887 4.621 32.785 1.00 96.44 137 ILE A O 1
ATOM 1128 N N . AS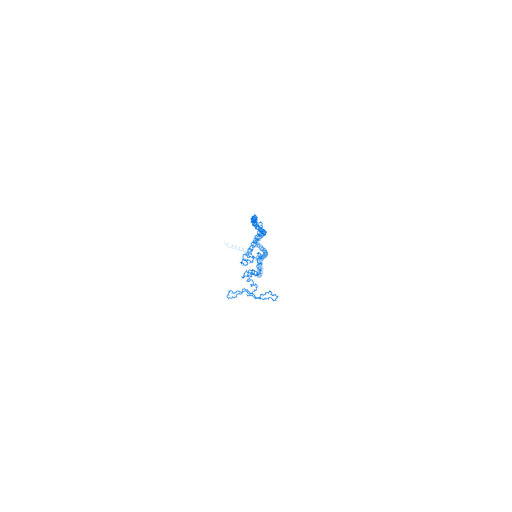P A 1 138 ? -34.401 6.014 33.665 1.00 95.88 138 ASP A N 1
ATOM 1129 C CA . ASP A 1 138 ? -34.735 6.615 32.375 1.00 95.88 138 ASP A CA 1
ATOM 1130 C C . ASP A 1 138 ? -33.632 7.568 31.884 1.00 95.88 138 ASP A C 1
ATOM 1132 O O . ASP A 1 138 ? -33.276 7.539 30.700 1.00 95.88 138 ASP A O 1
ATOM 1136 N N . GLU A 1 139 ? -32.993 8.317 32.786 1.00 96.31 139 GLU A N 1
ATOM 1137 C CA . GLU A 1 139 ? -31.781 9.088 32.479 1.00 96.31 139 GLU A CA 1
ATOM 1138 C C . GLU A 1 139 ? -30.634 8.182 31.996 1.00 96.31 139 GLU A C 1
ATOM 1140 O O . GLU A 1 139 ? -30.013 8.459 30.969 1.00 96.31 139 GLU A O 1
ATOM 1145 N N . GLU A 1 140 ? -30.392 7.043 32.652 1.00 96.25 140 GLU A N 1
ATOM 1146 C CA . GLU A 1 140 ? -29.372 6.077 32.225 1.00 96.25 140 GLU A CA 1
ATOM 1147 C C . GLU A 1 140 ? -29.640 5.564 30.801 1.00 96.25 140 GLU A C 1
ATOM 1149 O O . GLU A 1 140 ? -28.724 5.500 29.974 1.00 96.25 140 GLU A O 1
ATOM 1154 N N . LYS A 1 141 ? -30.896 5.224 30.478 1.00 96.56 141 LYS A N 1
ATOM 1155 C CA . LYS A 1 141 ? -31.274 4.766 29.129 1.00 96.56 141 LYS A CA 1
ATOM 1156 C C . LYS A 1 141 ? -31.007 5.834 28.075 1.00 96.56 141 LYS A C 1
ATOM 1158 O O . LYS A 1 141 ? -30.404 5.526 27.047 1.00 96.56 141 LYS A O 1
ATOM 1163 N N . THR A 1 142 ? -31.433 7.071 28.329 1.00 96.44 142 THR A N 1
ATOM 1164 C CA . THR A 1 142 ? -31.254 8.178 27.375 1.00 96.44 142 THR A CA 1
ATOM 1165 C C . THR A 1 142 ? -29.776 8.463 27.113 1.00 96.44 142 THR A C 1
ATOM 1167 O O . THR A 1 142 ? -29.361 8.489 25.953 1.00 96.44 142 THR A O 1
ATOM 1170 N N . LEU A 1 143 ? -28.956 8.546 28.166 1.00 96.69 143 LEU A N 1
ATOM 1171 C CA . LEU A 1 143 ? -27.505 8.717 28.048 1.00 96.69 143 LEU A CA 1
ATOM 1172 C C . LEU A 1 143 ? -26.842 7.555 27.302 1.00 96.69 143 LEU A C 1
ATOM 1174 O O . LEU A 1 143 ? -25.921 7.755 26.508 1.00 96.69 143 LEU A O 1
ATOM 1178 N N . LYS A 1 144 ? -27.304 6.323 27.528 1.00 97.00 144 LYS A N 1
ATOM 1179 C CA . LYS A 1 144 ? -26.777 5.139 26.845 1.00 97.00 144 LYS A CA 1
ATOM 1180 C C . LYS A 1 144 ? -27.055 5.172 25.346 1.00 97.00 144 LYS A C 1
ATOM 1182 O O . LYS A 1 144 ? -26.181 4.793 24.564 1.00 97.00 144 LYS A O 1
ATOM 1187 N N . ASP A 1 145 ? -28.240 5.611 24.939 1.00 96.50 145 ASP A N 1
ATOM 1188 C CA . ASP A 1 145 ? -28.592 5.719 23.525 1.00 96.50 145 ASP A CA 1
ATOM 1189 C C . ASP A 1 145 ? -27.898 6.907 22.845 1.00 96.50 145 ASP A C 1
ATOM 1191 O O . ASP A 1 145 ? -27.416 6.766 21.718 1.00 96.50 145 ASP A O 1
ATOM 1195 N N . GLU A 1 146 ? -27.725 8.030 23.546 1.00 96.94 146 GLU A N 1
ATOM 1196 C CA . GLU A 1 146 ? -26.916 9.153 23.061 1.00 96.94 146 GLU A CA 1
ATOM 1197 C C . GLU A 1 146 ? -25.449 8.745 22.858 1.00 96.94 146 GLU A C 1
ATOM 1199 O O . GLU A 1 146 ? -24.863 9.013 21.808 1.00 96.94 146 GLU A O 1
ATOM 1204 N N . ASN A 1 147 ? -24.870 8.004 23.805 1.00 96.25 147 ASN A N 1
ATOM 1205 C CA . ASN A 1 147 ? -23.495 7.519 23.707 1.00 96.25 147 ASN A CA 1
ATOM 1206 C C . ASN A 1 147 ? -23.317 6.524 22.545 1.00 96.25 147 ASN A C 1
ATOM 1208 O O . ASN A 1 147 ? -22.350 6.618 21.789 1.00 96.25 147 ASN A O 1
ATOM 1212 N N . LYS A 1 148 ? -24.281 5.615 22.325 1.00 96.69 148 LYS A N 1
ATOM 1213 C CA . LYS A 1 148 ? -24.277 4.743 21.135 1.00 96.69 148 LYS A CA 1
ATOM 1214 C C . LYS A 1 148 ? -24.263 5.562 19.847 1.00 96.69 148 LYS A C 1
ATOM 1216 O O . LYS A 1 148 ? -23.416 5.312 18.992 1.00 96.69 148 LYS A O 1
ATOM 1221 N N . ARG A 1 149 ? -25.158 6.548 19.726 1.00 96.88 149 ARG A N 1
ATOM 1222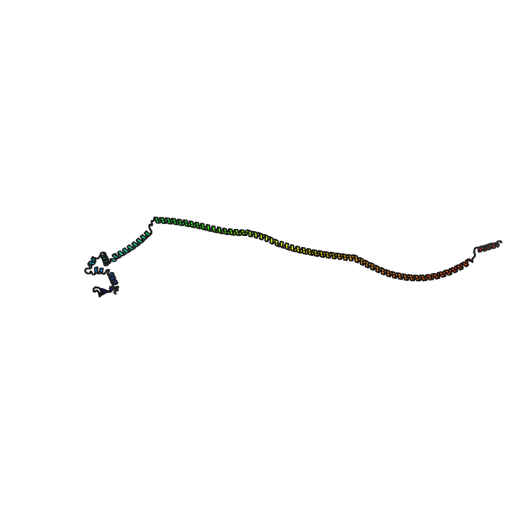 C CA . ARG A 1 149 ? -25.236 7.412 18.543 1.00 96.88 149 ARG A CA 1
ATOM 1223 C C . ARG A 1 149 ? -23.926 8.167 18.316 1.00 96.88 149 ARG A C 1
ATOM 1225 O O . ARG A 1 149 ? -23.415 8.182 17.199 1.00 96.88 149 ARG A O 1
ATOM 1232 N N . LEU A 1 150 ? -23.362 8.759 19.366 1.00 96.81 150 LEU A N 1
ATOM 1233 C CA . LEU A 1 150 ? -22.116 9.515 19.273 1.00 96.81 150 LEU A CA 1
ATOM 1234 C C . LEU A 1 150 ? -20.938 8.617 18.869 1.00 96.81 150 LEU A C 1
ATOM 1236 O O . LEU A 1 150 ? -20.090 9.018 18.076 1.00 96.81 150 LEU A O 1
ATOM 1240 N N . ASN A 1 151 ? -20.911 7.375 19.354 1.00 96.44 151 ASN A N 1
ATOM 1241 C CA . ASN A 1 151 ? -19.896 6.394 18.985 1.00 96.44 151 ASN A CA 1
ATOM 1242 C C . ASN A 1 151 ? -20.032 5.938 17.518 1.00 96.44 151 ASN A C 1
ATOM 1244 O O . ASN A 1 151 ? -19.032 5.737 16.830 1.00 96.44 151 ASN A O 1
ATOM 1248 N N . GLU A 1 152 ? -21.256 5.812 16.998 1.00 96.12 152 GLU A N 1
ATOM 1249 C CA . GLU A 1 152 ? -21.489 5.563 15.569 1.00 96.12 152 GLU A CA 1
ATOM 1250 C C . GLU A 1 152 ? -21.030 6.735 14.695 1.00 96.12 152 GLU A C 1
ATOM 1252 O O . GLU A 1 152 ? -20.392 6.520 13.663 1.00 96.12 152 GLU A O 1
ATOM 1257 N N . GLU A 1 153 ? -21.317 7.975 15.102 1.00 96.12 153 GLU A N 1
ATOM 1258 C CA . GLU A 1 153 ? -20.824 9.171 14.412 1.00 96.12 153 GLU A CA 1
ATOM 1259 C C . GLU A 1 153 ? -19.290 9.236 14.451 1.00 96.12 153 GLU A C 1
ATOM 1261 O O . GLU A 1 153 ? -18.658 9.445 13.415 1.00 96.12 153 GLU A O 1
ATOM 1266 N N . TYR A 1 154 ? -18.673 8.960 15.603 1.00 96.44 154 TYR A N 1
ATOM 1267 C CA . TYR A 1 154 ? -17.218 8.899 15.749 1.00 96.44 154 TYR A CA 1
ATOM 1268 C C . TYR A 1 154 ? -16.578 7.873 14.805 1.00 96.44 154 TYR A C 1
ATOM 1270 O O . TYR A 1 154 ? -15.600 8.194 14.130 1.00 96.44 154 TYR A O 1
ATOM 1278 N N . LYS A 1 155 ? -17.154 6.666 14.690 1.00 95.94 155 LYS A N 1
ATOM 1279 C CA . LYS A 1 155 ? -16.681 5.643 13.741 1.00 95.94 155 LYS A CA 1
ATOM 1280 C C . LYS A 1 155 ? -16.736 6.131 12.295 1.00 95.94 155 LYS A C 1
ATOM 1282 O O . LYS A 1 155 ? -15.737 6.022 11.591 1.00 95.94 155 LYS A O 1
ATOM 1287 N N . LYS A 1 156 ? -17.851 6.742 11.878 1.00 95.94 156 LYS A N 1
ATOM 1288 C CA . LYS A 1 156 ? -17.991 7.321 10.528 1.00 95.94 156 LYS A CA 1
ATOM 1289 C C . LYS A 1 156 ? -16.941 8.400 10.264 1.00 95.94 156 LYS A C 1
ATOM 1291 O O . LYS A 1 156 ? -16.339 8.425 9.194 1.00 95.94 156 LYS A O 1
ATOM 1296 N N . TYR A 1 157 ? -16.689 9.284 11.231 1.00 95.69 157 TYR A N 1
ATOM 1297 C CA . TYR A 1 157 ? -15.641 10.299 11.093 1.00 95.69 157 TYR A CA 1
ATOM 1298 C C . TYR A 1 157 ? -14.235 9.689 11.037 1.00 95.69 157 TYR A C 1
ATOM 1300 O O . TYR A 1 157 ? -13.393 10.197 10.296 1.00 95.69 157 TYR A O 1
ATOM 1308 N N . GLY A 1 158 ? -13.995 8.591 11.759 1.00 96.06 158 GLY A N 1
ATOM 1309 C CA . GLY A 1 158 ? -12.770 7.797 11.662 1.00 96.06 158 GLY A CA 1
ATOM 1310 C C . GLY A 1 158 ? -12.545 7.251 10.250 1.00 96.06 158 GLY A C 1
ATOM 1311 O O . GLY A 1 158 ? -11.501 7.515 9.657 1.00 96.06 158 GLY A O 1
ATOM 1312 N N . GLU A 1 159 ? -13.552 6.598 9.668 1.00 96.00 159 GLU A N 1
ATOM 1313 C CA . GLU A 1 159 ? -13.500 6.069 8.295 1.00 96.00 159 GLU A CA 1
ATOM 1314 C C . GLU A 1 159 ? -13.235 7.177 7.261 1.00 96.00 159 GLU A C 1
ATOM 1316 O O . GLU A 1 159 ? -12.380 7.045 6.384 1.00 96.00 159 GLU A O 1
ATOM 1321 N N . VAL A 1 160 ? -13.919 8.320 7.383 1.00 96.25 160 VAL A N 1
ATOM 1322 C CA . VAL A 1 160 ? -13.703 9.478 6.497 1.00 96.25 160 VAL A CA 1
ATOM 1323 C C . VAL A 1 160 ? -12.278 10.022 6.627 1.00 96.25 160 VAL A C 1
ATOM 1325 O O . VAL A 1 160 ? -11.674 10.436 5.632 1.00 96.25 160 VAL A O 1
ATOM 1328 N N . TRP A 1 161 ? -11.724 10.038 7.839 1.00 96.94 161 TRP A N 1
ATOM 1329 C CA . TRP A 1 161 ? -10.358 10.489 8.077 1.00 96.94 161 TRP A CA 1
ATOM 1330 C C . TRP A 1 161 ? -9.323 9.545 7.450 1.00 96.94 161 TRP A C 1
ATOM 1332 O O . TRP A 1 161 ? -8.383 10.016 6.803 1.00 96.94 161 TRP A O 1
ATOM 1342 N N . GLU A 1 162 ? -9.524 8.232 7.568 1.00 96.50 162 GLU A N 1
ATOM 1343 C CA . GLU A 1 162 ? -8.686 7.220 6.915 1.00 96.50 162 GLU A CA 1
ATOM 1344 C C . GLU A 1 162 ? -8.727 7.366 5.390 1.00 96.50 162 GLU A C 1
ATOM 1346 O O . GLU A 1 162 ? -7.677 7.521 4.762 1.00 96.50 162 GLU A O 1
ATOM 1351 N N . LEU A 1 163 ? -9.924 7.461 4.801 1.00 96.19 163 LEU A N 1
ATOM 1352 C CA . LEU A 1 163 ? -10.104 7.682 3.362 1.00 96.19 163 LEU A CA 1
ATOM 1353 C C . LEU A 1 163 ? -9.418 8.966 2.879 1.00 96.19 163 LEU A C 1
ATOM 1355 O O . LEU A 1 163 ? -8.818 8.998 1.803 1.00 96.19 163 LEU A O 1
ATOM 1359 N N . LYS A 1 164 ? -9.460 10.041 3.674 1.00 96.56 164 LYS A N 1
ATOM 1360 C CA . LYS A 1 164 ? -8.773 11.298 3.348 1.00 96.56 164 LYS A CA 1
ATOM 1361 C C . LYS A 1 164 ? -7.251 11.135 3.344 1.00 96.56 164 LYS A C 1
ATOM 1363 O O . LYS A 1 164 ? -6.577 11.720 2.491 1.00 96.56 164 LYS A O 1
ATOM 1368 N N . ASN A 1 165 ? -6.702 10.353 4.270 1.00 95.25 165 ASN A N 1
ATOM 1369 C CA . ASN A 1 165 ? -5.272 10.050 4.293 1.00 95.25 165 ASN A CA 1
ATOM 1370 C C . ASN A 1 165 ? -4.860 9.174 3.109 1.00 95.25 165 ASN A C 1
ATOM 1372 O O . ASN A 1 165 ? -3.855 9.470 2.460 1.00 95.25 165 ASN A O 1
ATOM 1376 N N . GLU A 1 166 ? -5.649 8.152 2.779 1.00 96.19 166 GLU A N 1
ATOM 1377 C CA . GLU A 1 166 ? -5.420 7.333 1.588 1.00 96.19 166 GLU A CA 1
ATOM 1378 C C . GLU A 1 166 ? -5.439 8.182 0.317 1.00 96.19 166 GLU A C 1
ATOM 1380 O O . GLU A 1 166 ? -4.515 8.101 -0.496 1.00 96.19 166 GLU A O 1
ATOM 1385 N N . LEU A 1 167 ? -6.435 9.063 0.175 1.00 95.94 167 LEU A N 1
ATOM 1386 C CA . LEU A 1 167 ? -6.534 9.983 -0.954 1.00 95.94 167 LEU A CA 1
ATOM 1387 C C . LEU A 1 167 ? -5.272 10.839 -1.087 1.00 95.94 167 LEU A C 1
ATOM 1389 O O . LEU A 1 167 ? -4.739 10.970 -2.187 1.00 95.94 167 LEU A O 1
ATOM 1393 N N . LYS A 1 168 ? -4.745 11.371 0.023 1.00 96.12 168 LYS A N 1
ATOM 1394 C CA . LYS A 1 168 ? -3.497 12.147 0.024 1.00 96.12 168 LYS A CA 1
ATOM 1395 C C . LYS A 1 168 ? -2.314 11.321 -0.492 1.00 96.12 168 LYS A C 1
ATOM 1397 O O . LYS A 1 168 ? -1.564 11.791 -1.344 1.00 96.12 168 LYS A O 1
ATOM 1402 N N . VAL A 1 169 ? -2.180 10.072 -0.041 1.00 96.00 169 VAL A N 1
ATOM 1403 C CA . VAL A 1 169 ? -1.129 9.155 -0.516 1.00 96.00 169 VAL A CA 1
ATOM 1404 C C . VAL A 1 169 ? -1.278 8.867 -2.013 1.00 96.00 169 VAL A C 1
ATOM 1406 O O . VAL A 1 169 ? -0.282 8.839 -2.741 1.00 96.00 169 VAL A O 1
ATOM 1409 N N . TYR A 1 170 ? -2.503 8.661 -2.499 1.00 95.06 170 TYR A N 1
ATOM 1410 C CA . TYR A 1 170 ? -2.757 8.445 -3.923 1.00 95.06 170 TYR A CA 1
ATOM 1411 C C . TYR A 1 170 ? -2.487 9.695 -4.763 1.00 95.06 170 TYR A C 1
ATOM 1413 O O . TYR A 1 170 ? -1.914 9.571 -5.846 1.00 95.06 170 TYR A O 1
ATOM 1421 N N . MET A 1 171 ? -2.811 10.888 -4.262 1.00 95.00 171 MET A N 1
ATOM 1422 C CA . MET A 1 171 ? -2.477 12.153 -4.922 1.00 95.00 171 MET A CA 1
ATOM 1423 C C . MET A 1 171 ? -0.961 12.340 -5.041 1.00 95.00 171 MET A C 1
ATOM 1425 O O . MET A 1 171 ? -0.471 12.659 -6.123 1.00 95.00 171 MET A O 1
ATOM 1429 N N . ASP A 1 172 ? -0.199 12.041 -3.988 1.00 94.69 172 ASP A N 1
ATOM 1430 C CA . ASP A 1 172 ? 1.267 12.099 -4.038 1.00 94.69 172 ASP A CA 1
ATOM 1431 C C . ASP A 1 172 ? 1.850 11.090 -5.041 1.00 94.69 172 ASP A C 1
ATOM 1433 O O . ASP A 1 172 ? 2.775 11.411 -5.793 1.00 94.69 172 ASP A O 1
ATOM 1437 N N . LYS A 1 173 ? 1.301 9.868 -5.104 1.00 94.19 173 LYS A N 1
ATOM 1438 C CA . LYS A 1 173 ? 1.685 8.871 -6.121 1.00 94.19 173 LYS A CA 1
ATOM 1439 C C . LYS A 1 173 ? 1.369 9.359 -7.536 1.00 94.19 173 LYS A C 1
ATOM 1441 O O . LYS A 1 173 ? 2.204 9.204 -8.424 1.00 94.19 173 LYS A O 1
ATOM 1446 N N . MET A 1 174 ? 0.195 9.954 -7.744 1.00 94.31 174 MET A N 1
ATOM 1447 C CA . MET A 1 174 ? -0.220 10.501 -9.037 1.00 94.31 174 MET A CA 1
ATOM 1448 C C . MET A 1 174 ? 0.714 11.624 -9.491 1.00 94.31 174 MET A C 1
ATOM 1450 O O . MET A 1 174 ? 1.142 11.623 -10.643 1.00 94.31 174 MET A O 1
ATOM 1454 N N . ASN A 1 175 ? 1.088 12.533 -8.589 1.00 93.50 175 ASN A N 1
ATOM 1455 C CA . ASN A 1 175 ? 2.020 13.619 -8.892 1.00 93.50 175 ASN A CA 1
ATOM 1456 C C . ASN A 1 175 ? 3.404 13.080 -9.286 1.00 93.50 175 ASN A C 1
ATOM 1458 O O . ASN A 1 175 ? 3.924 13.450 -10.335 1.00 93.50 175 ASN A O 1
ATOM 1462 N N . LYS A 1 176 ? 3.943 12.108 -8.538 1.00 91.56 176 LYS A N 1
ATOM 1463 C CA . LYS A 1 176 ? 5.216 11.440 -8.881 1.00 91.56 176 LYS A CA 1
ATOM 1464 C C . LYS A 1 176 ? 5.182 10.718 -10.231 1.00 91.56 176 LYS A C 1
ATOM 1466 O O . LYS A 1 176 ? 6.217 10.569 -10.876 1.00 91.56 176 LYS A O 1
ATOM 1471 N N . LEU A 1 177 ? 4.024 10.199 -10.640 1.00 91.44 177 LEU A N 1
ATOM 1472 C CA . LEU A 1 177 ? 3.861 9.571 -11.953 1.00 91.44 177 LEU A CA 1
ATOM 1473 C C . LEU A 1 177 ? 3.750 10.614 -13.069 1.00 91.44 177 LEU A C 1
ATOM 1475 O O . LEU A 1 177 ? 4.365 10.417 -14.113 1.00 91.44 177 LEU A O 1
ATOM 1479 N N . LYS A 1 178 ? 3.047 11.728 -12.835 1.00 92.12 178 LYS A N 1
ATOM 1480 C CA . LYS A 1 178 ? 2.983 12.860 -13.773 1.00 92.12 178 LYS A CA 1
ATOM 1481 C C . LYS A 1 178 ? 4.355 13.473 -14.037 1.00 92.12 178 LYS A C 1
ATOM 1483 O O . LYS A 1 178 ? 4.696 13.693 -15.188 1.00 92.12 178 LYS A O 1
ATOM 1488 N N . GLU A 1 179 ? 5.186 13.651 -13.013 1.00 91.00 179 GLU A N 1
ATOM 1489 C CA . GLU A 1 179 ? 6.569 14.129 -13.199 1.00 91.00 179 GLU A CA 1
ATOM 1490 C C . GLU A 1 179 ? 7.387 13.222 -14.136 1.00 91.00 179 GLU A C 1
ATOM 1492 O O . GLU A 1 179 ? 8.255 13.684 -14.874 1.00 91.00 179 GLU A O 1
ATOM 1497 N N . LYS A 1 180 ? 7.102 11.913 -14.145 1.00 91.31 180 LYS A N 1
ATOM 1498 C CA . LYS A 1 180 ? 7.756 10.955 -15.049 1.00 91.31 180 LYS A CA 1
ATOM 1499 C C . LYS A 1 180 ? 7.159 10.951 -16.454 1.00 91.31 180 LYS A C 1
ATOM 1501 O O . LYS A 1 180 ? 7.810 10.452 -17.370 1.00 91.31 180 LYS A O 1
ATOM 1506 N N . GLU A 1 181 ? 5.945 11.459 -16.635 1.00 91.44 181 GLU A N 1
ATOM 1507 C CA . GLU A 1 181 ? 5.253 11.474 -17.922 1.00 91.44 181 GLU A CA 1
ATOM 1508 C C . GLU A 1 181 ? 6.016 12.317 -18.947 1.00 91.44 181 GLU A C 1
ATOM 1510 O O . GLU A 1 181 ? 6.276 11.843 -20.054 1.00 91.44 181 GLU A O 1
ATOM 1515 N N . ASP A 1 182 ? 6.471 13.506 -18.548 1.00 87.75 182 ASP A N 1
ATOM 1516 C CA . ASP A 1 182 ? 7.247 14.404 -19.408 1.00 87.75 182 ASP A CA 1
ATOM 1517 C C . ASP A 1 182 ? 8.565 13.759 -19.854 1.00 87.75 182 ASP A C 1
ATOM 1519 O O . ASP A 1 182 ? 8.882 13.728 -21.046 1.00 87.75 182 ASP A O 1
ATOM 1523 N N . TYR A 1 183 ? 9.288 13.138 -18.918 1.00 90.19 183 TYR A N 1
ATOM 1524 C CA . TYR A 1 183 ? 10.520 12.403 -19.212 1.00 90.19 183 TYR A CA 1
ATOM 1525 C C . TYR A 1 183 ? 10.286 11.224 -20.173 1.00 90.19 183 TYR A C 1
ATOM 1527 O O . TYR A 1 183 ? 11.045 11.014 -21.124 1.00 90.19 183 TYR A O 1
ATOM 1535 N N . ILE A 1 184 ? 9.212 10.455 -19.965 1.00 90.44 184 ILE A N 1
ATOM 1536 C CA . ILE A 1 184 ? 8.839 9.344 -20.850 1.00 90.44 184 ILE A CA 1
ATOM 1537 C C . ILE A 1 184 ? 8.463 9.863 -22.243 1.00 90.44 184 ILE A C 1
ATOM 1539 O O . ILE A 1 184 ? 8.811 9.235 -23.246 1.00 90.44 184 ILE A O 1
ATOM 1543 N N . ASN A 1 185 ? 7.773 10.998 -22.334 1.00 92.19 185 ASN A N 1
ATOM 1544 C CA . ASN A 1 185 ? 7.416 11.613 -23.608 1.00 92.19 185 ASN A CA 1
ATOM 1545 C C . ASN A 1 185 ? 8.659 12.103 -24.364 1.00 92.19 185 ASN A C 1
ATOM 1547 O O . ASN A 1 185 ? 8.778 11.848 -25.566 1.00 92.19 185 ASN A O 1
ATOM 1551 N N . GLU A 1 186 ? 9.636 12.692 -23.673 1.00 92.25 186 GLU A N 1
ATOM 1552 C CA . GLU A 1 186 ? 10.926 13.054 -24.268 1.00 92.25 186 GLU A CA 1
ATOM 1553 C C . GLU A 1 186 ? 11.676 11.814 -24.792 1.00 92.25 186 GLU A C 1
ATOM 1555 O O . GLU A 1 186 ? 12.164 11.793 -25.928 1.00 92.25 186 GLU A O 1
ATOM 1560 N N . LEU A 1 187 ? 11.710 10.732 -24.009 1.00 92.81 187 LEU A N 1
ATOM 1561 C CA . LEU A 1 187 ? 12.285 9.452 -24.430 1.00 92.81 187 LEU A CA 1
ATOM 1562 C C . LEU A 1 187 ? 11.570 8.862 -25.651 1.00 92.81 187 LEU A C 1
ATOM 1564 O O . LEU A 1 187 ? 12.236 8.359 -26.556 1.00 92.81 187 LEU A O 1
ATOM 1568 N N . LYS A 1 188 ? 10.236 8.944 -25.726 1.00 92.25 188 LYS A N 1
ATOM 1569 C CA . LYS A 1 188 ? 9.467 8.507 -26.906 1.00 92.25 188 LYS A CA 1
ATOM 1570 C C . LYS A 1 188 ? 9.848 9.305 -28.151 1.00 92.25 188 LYS A C 1
ATOM 1572 O O . LYS A 1 188 ? 10.002 8.713 -29.221 1.00 92.25 188 LYS A O 1
ATOM 1577 N N . LEU A 1 189 ? 10.031 10.622 -28.027 1.00 92.38 189 LEU A N 1
ATOM 1578 C CA . LEU A 1 189 ? 10.485 11.463 -29.138 1.00 92.38 189 LEU A CA 1
ATOM 1579 C C . LEU A 1 189 ? 11.882 11.043 -29.615 1.00 92.38 189 LEU A C 1
ATOM 1581 O O . LEU A 1 189 ? 12.073 10.846 -30.819 1.00 92.38 189 LEU A O 1
ATOM 1585 N N . LYS A 1 190 ? 12.825 10.819 -28.687 1.00 93.25 190 LYS A N 1
ATOM 1586 C CA . LYS A 1 190 ? 14.179 10.316 -28.994 1.00 93.25 190 LYS A CA 1
ATOM 1587 C C . LYS A 1 190 ? 14.160 8.920 -29.619 1.00 93.25 190 LYS A C 1
ATOM 1589 O O . LYS A 1 190 ? 14.895 8.646 -30.563 1.00 93.25 190 LYS A O 1
ATOM 1594 N N . LEU A 1 191 ? 13.291 8.033 -29.144 1.00 93.12 191 LEU A N 1
ATOM 1595 C CA . LEU A 1 191 ? 13.127 6.702 -29.720 1.00 93.12 191 LEU A CA 1
ATOM 1596 C C . LEU A 1 191 ? 12.592 6.783 -31.154 1.00 93.12 191 LEU A C 1
ATOM 1598 O O . LEU A 1 191 ? 13.080 6.077 -32.031 1.00 93.12 191 LEU A O 1
ATOM 1602 N N . ASN A 1 192 ? 11.613 7.650 -31.416 1.00 92.94 192 ASN A N 1
ATOM 1603 C CA . ASN A 1 192 ? 11.052 7.826 -32.755 1.00 92.94 192 ASN A CA 1
ATOM 1604 C C . ASN A 1 192 ? 12.046 8.477 -33.726 1.00 92.94 192 ASN A C 1
ATOM 1606 O O . ASN A 1 192 ? 12.097 8.087 -34.894 1.00 92.94 192 ASN A O 1
ATOM 1610 N N . SER A 1 193 ? 12.859 9.442 -33.282 1.00 90.75 193 SER A N 1
ATOM 1611 C CA . SER A 1 193 ? 13.955 9.963 -34.110 1.00 90.75 193 SER A CA 1
ATOM 1612 C C . SER A 1 193 ? 15.017 8.890 -34.369 1.00 90.75 193 SER A C 1
ATOM 1614 O O . SER A 1 193 ? 15.411 8.712 -35.519 1.00 90.75 193 SER A O 1
ATOM 1616 N N . GLY A 1 194 ? 15.387 8.104 -33.355 1.00 92.44 194 GLY A N 1
ATOM 1617 C CA . GLY A 1 194 ? 16.303 6.970 -33.488 1.00 92.44 194 GLY A CA 1
ATOM 1618 C C . GLY A 1 194 ? 15.800 5.901 -34.461 1.00 92.44 194 GLY A C 1
ATOM 1619 O O . GLY A 1 194 ? 16.551 5.466 -35.329 1.00 92.44 194 GLY A O 1
ATOM 1620 N N . LYS A 1 195 ? 14.513 5.529 -34.396 1.00 91.75 195 LYS A N 1
ATOM 1621 C CA . LYS A 1 195 ? 13.879 4.601 -35.350 1.00 91.75 195 LYS A CA 1
ATOM 1622 C C . LYS A 1 195 ? 13.943 5.130 -36.783 1.00 91.75 195 LYS A C 1
ATOM 1624 O O . LYS A 1 195 ? 14.333 4.391 -37.679 1.00 91.75 195 LYS A O 1
ATOM 1629 N N . ARG A 1 196 ? 13.614 6.411 -36.999 1.00 89.56 196 ARG A N 1
ATOM 1630 C CA . ARG A 1 196 ? 13.723 7.048 -38.326 1.00 89.56 196 ARG A CA 1
ATOM 1631 C C . ARG A 1 196 ? 15.162 7.042 -38.840 1.00 89.56 196 ARG A C 1
ATOM 1633 O O . ARG A 1 196 ? 15.390 6.683 -39.990 1.00 89.56 196 ARG A O 1
ATOM 1640 N N . ALA A 1 197 ? 16.127 7.383 -37.987 1.00 90.06 197 ALA A N 1
ATOM 1641 C CA . ALA A 1 197 ? 17.542 7.347 -38.338 1.00 90.06 197 ALA A CA 1
ATOM 1642 C C . ALA A 1 197 ? 18.008 5.924 -38.679 1.00 90.06 197 ALA A C 1
ATOM 1644 O O . ALA A 1 197 ? 18.715 5.741 -39.664 1.00 90.06 197 ALA A O 1
ATOM 1645 N N . LEU A 1 198 ? 17.565 4.910 -37.928 1.00 91.56 198 LEU A N 1
ATOM 1646 C CA . LEU A 1 198 ? 17.892 3.510 -38.195 1.00 91.56 198 LEU A CA 1
ATOM 1647 C C . LEU A 1 198 ? 17.336 3.036 -39.543 1.00 91.56 198 LEU A C 1
ATOM 1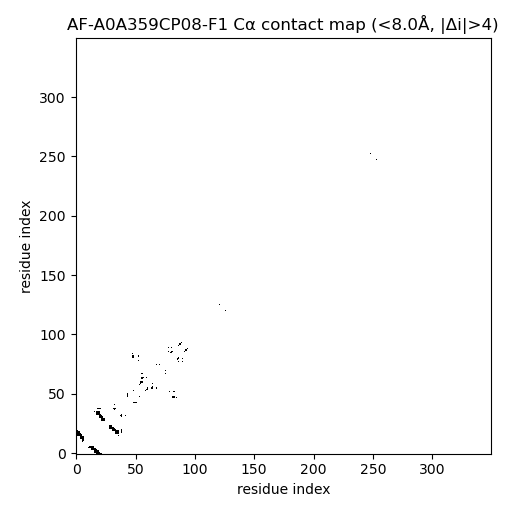649 O O . LEU A 1 198 ? 18.036 2.324 -40.254 1.00 91.56 198 LEU A O 1
ATOM 1653 N N . SER A 1 199 ? 16.132 3.467 -39.931 1.00 89.31 199 SER A N 1
ATOM 1654 C CA . SER A 1 199 ? 15.578 3.166 -41.258 1.00 89.31 199 SER A CA 1
ATOM 1655 C C . SER A 1 199 ? 16.384 3.802 -42.396 1.00 89.31 199 SER A C 1
ATOM 1657 O O . SER A 1 199 ? 16.466 3.231 -43.479 1.00 89.31 199 SER A O 1
ATOM 1659 N N . ILE A 1 200 ? 16.982 4.975 -42.164 1.00 90.19 200 ILE A N 1
ATOM 1660 C CA . ILE A 1 200 ? 17.772 5.708 -43.169 1.00 90.19 200 ILE A CA 1
ATOM 1661 C C . ILE A 1 200 ? 19.234 5.235 -43.195 1.00 90.19 200 ILE A C 1
ATOM 1663 O O . ILE A 1 200 ? 19.878 5.283 -44.243 1.00 90.19 200 ILE A O 1
ATOM 1667 N N . LYS A 1 201 ? 19.760 4.737 -42.071 1.00 92.12 201 LYS A N 1
ATOM 1668 C CA . LYS A 1 201 ? 21.164 4.345 -41.899 1.00 92.12 201 LYS A CA 1
ATOM 1669 C C . LYS A 1 201 ? 21.690 3.407 -43.001 1.00 92.12 201 LYS A C 1
ATOM 1671 O O . LYS A 1 201 ? 22.725 3.743 -43.564 1.00 92.12 201 LYS A O 1
ATOM 1676 N N . PRO A 1 202 ? 20.995 2.327 -43.414 1.00 90.88 202 PRO A N 1
ATOM 1677 C CA . PRO A 1 202 ? 21.471 1.468 -44.501 1.00 90.88 202 PRO A CA 1
ATOM 1678 C C . PRO A 1 202 ? 21.652 2.205 -45.832 1.00 90.88 202 PRO A C 1
ATOM 1680 O O . PRO A 1 202 ? 22.550 1.879 -46.606 1.00 90.88 202 PRO A O 1
ATOM 1683 N N . PHE A 1 203 ? 20.805 3.199 -46.113 1.00 90.19 203 PHE A N 1
ATOM 1684 C CA . PHE A 1 203 ? 20.914 4.012 -47.322 1.00 90.19 203 PHE A CA 1
ATOM 1685 C C . PHE A 1 203 ? 22.080 4.995 -47.221 1.00 90.19 203 PHE A C 1
ATOM 1687 O O . PHE A 1 203 ? 22.833 5.129 -48.180 1.00 90.19 203 PHE A O 1
ATOM 1694 N N . ALA A 1 204 ? 22.267 5.632 -46.062 1.00 89.31 204 ALA A N 1
ATOM 1695 C CA . ALA A 1 204 ? 23.409 6.509 -45.811 1.00 89.31 204 ALA A CA 1
ATOM 1696 C C . ALA A 1 204 ? 24.742 5.743 -45.896 1.00 89.31 204 ALA A C 1
ATOM 1698 O O . ALA A 1 204 ? 25.668 6.188 -46.571 1.00 89.31 204 ALA A O 1
ATOM 1699 N N . ASP A 1 205 ? 24.809 4.556 -45.290 1.00 91.75 205 ASP A N 1
ATOM 1700 C CA . ASP A 1 205 ? 25.971 3.670 -45.354 1.00 91.75 205 ASP A CA 1
ATOM 1701 C C . ASP A 1 205 ? 26.245 3.245 -46.806 1.00 91.75 205 ASP A C 1
ATOM 1703 O O . ASP A 1 205 ? 27.383 3.329 -47.263 1.00 91.75 205 ASP A O 1
ATOM 1707 N N . ARG A 1 206 ? 25.202 2.897 -47.579 1.00 90.75 206 ARG A N 1
ATOM 1708 C CA . ARG A 1 206 ? 25.330 2.582 -49.012 1.00 90.75 206 ARG A CA 1
ATOM 1709 C C . ARG A 1 206 ? 25.865 3.762 -49.821 1.00 90.75 206 ARG A C 1
ATOM 1711 O O . ARG A 1 206 ? 26.745 3.556 -50.649 1.00 90.75 206 ARG A O 1
ATOM 1718 N N . VAL A 1 207 ? 25.357 4.976 -49.602 1.00 91.25 207 VAL A N 1
ATOM 1719 C CA . VAL A 1 207 ? 25.848 6.185 -50.287 1.00 91.25 207 VAL A CA 1
ATOM 1720 C C . VAL A 1 207 ? 27.318 6.428 -49.953 1.00 91.25 207 VAL A C 1
ATOM 1722 O O . VAL A 1 207 ? 28.107 6.689 -50.854 1.00 91.25 207 VAL A O 1
ATOM 1725 N N . ASN A 1 208 ? 27.715 6.272 -48.689 1.00 90.06 208 ASN A N 1
ATOM 1726 C CA . ASN A 1 208 ? 29.112 6.415 -48.283 1.00 90.06 208 ASN A CA 1
ATOM 1727 C C . ASN A 1 208 ? 30.015 5.354 -48.927 1.00 90.06 208 ASN A C 1
ATOM 1729 O O . ASN A 1 208 ? 31.094 5.687 -49.417 1.00 90.06 208 ASN A O 1
ATOM 1733 N N . SER A 1 209 ? 29.575 4.092 -48.974 1.00 90.44 209 SER A N 1
ATOM 1734 C CA . SER A 1 209 ? 30.310 3.024 -49.661 1.00 90.44 209 SER A CA 1
ATOM 1735 C C . SER A 1 209 ? 30.439 3.295 -51.160 1.00 90.44 209 SER A C 1
ATOM 1737 O O . SER A 1 209 ? 31.547 3.224 -51.687 1.00 90.44 209 SER A O 1
ATOM 1739 N N . LEU A 1 210 ? 29.345 3.678 -51.828 1.00 90.19 210 LEU A N 1
ATOM 1740 C CA . LEU A 1 210 ? 29.346 4.021 -53.252 1.00 90.19 210 LEU A CA 1
ATOM 1741 C C . LEU A 1 210 ? 30.242 5.224 -53.546 1.00 90.19 210 LEU A C 1
ATOM 1743 O O . LEU A 1 210 ? 31.020 5.171 -54.488 1.00 90.19 210 LEU A O 1
ATOM 1747 N N . ASN A 1 211 ? 30.208 6.273 -52.723 1.00 92.19 211 ASN A N 1
ATOM 1748 C CA . ASN A 1 211 ? 31.122 7.408 -52.862 1.00 92.19 211 ASN A CA 1
ATOM 1749 C C . ASN A 1 211 ? 32.586 6.958 -52.744 1.00 92.19 211 ASN A C 1
ATOM 1751 O O . ASN A 1 211 ? 33.425 7.376 -53.539 1.00 92.19 211 ASN A O 1
ATOM 1755 N N . GLY A 1 212 ? 32.895 6.055 -51.808 1.00 89.62 212 GLY A N 1
ATOM 1756 C CA . GLY A 1 212 ? 34.224 5.450 -51.704 1.00 89.62 212 GLY A CA 1
ATOM 1757 C C . GLY A 1 212 ? 34.625 4.639 -52.946 1.00 89.62 212 GLY A C 1
ATOM 1758 O O . GLY A 1 212 ? 35.784 4.674 -53.359 1.00 89.62 212 GLY A O 1
ATOM 1759 N N . GLU A 1 213 ? 33.688 3.920 -53.567 1.00 91.50 213 GLU A N 1
ATOM 1760 C CA . GLU A 1 213 ? 33.916 3.186 -54.821 1.00 91.50 213 GLU A CA 1
ATOM 1761 C C . GLU A 1 213 ? 34.071 4.108 -56.035 1.00 91.50 213 GLU A C 1
ATOM 1763 O O . GLU A 1 213 ? 34.915 3.839 -56.894 1.00 91.50 213 GLU A O 1
ATOM 1768 N N . VAL A 1 214 ? 33.309 5.203 -56.096 1.00 91.88 214 VAL A N 1
ATOM 1769 C CA . VAL A 1 214 ? 33.417 6.236 -57.135 1.00 91.88 214 VAL A CA 1
ATOM 1770 C C . VAL A 1 214 ? 34.795 6.876 -57.078 1.00 91.88 214 VAL A C 1
ATOM 1772 O O . VAL A 1 214 ? 35.485 6.859 -58.090 1.00 91.88 214 VAL A O 1
ATOM 1775 N N . VAL A 1 215 ? 35.259 7.310 -55.900 1.00 92.56 215 VAL A N 1
ATOM 1776 C CA . VAL A 1 215 ? 36.610 7.880 -55.735 1.00 92.56 215 VAL A CA 1
ATOM 1777 C C . VAL A 1 215 ? 37.686 6.894 -56.209 1.00 92.56 215 VAL A C 1
ATOM 1779 O O . VAL A 1 215 ? 38.558 7.253 -56.999 1.00 92.56 215 VAL A O 1
ATOM 1782 N N . LYS A 1 216 ? 37.593 5.614 -55.818 1.00 91.94 216 LYS A N 1
ATOM 1783 C CA . LYS A 1 216 ? 38.521 4.570 -56.301 1.00 91.94 216 LYS A CA 1
ATOM 1784 C C . LYS A 1 216 ? 38.449 4.374 -57.818 1.00 91.94 216 LYS A C 1
ATOM 1786 O O . LYS A 1 216 ? 39.458 4.069 -58.452 1.00 91.94 216 LYS A O 1
ATOM 1791 N N . SER A 1 217 ? 37.262 4.486 -58.406 1.00 86.75 217 SER A N 1
ATOM 1792 C CA . SER A 1 217 ? 37.052 4.320 -59.847 1.00 86.75 217 SER A CA 1
ATOM 1793 C C . SER A 1 217 ? 37.565 5.524 -60.633 1.00 86.75 217 SER A C 1
ATOM 1795 O O . SER A 1 217 ? 38.191 5.337 -61.672 1.00 86.75 217 SER A O 1
ATOM 1797 N N . GLU A 1 218 ? 37.389 6.738 -60.116 1.00 91.94 218 GLU A N 1
ATOM 1798 C CA . GLU A 1 218 ? 37.966 7.968 -60.661 1.00 91.94 218 GLU A CA 1
ATOM 1799 C C . GLU A 1 218 ? 39.497 7.920 -60.637 1.00 91.94 218 GLU A C 1
ATOM 1801 O O . GLU A 1 218 ? 40.139 8.244 -61.637 1.00 91.94 218 GLU A O 1
ATOM 1806 N N . GLU A 1 219 ? 40.102 7.433 -59.548 1.00 91.75 219 GLU A N 1
ATOM 1807 C CA . GLU A 1 219 ? 41.550 7.204 -59.479 1.00 91.75 219 GLU A CA 1
ATOM 1808 C C . GLU A 1 219 ? 42.021 6.175 -60.515 1.00 91.75 219 GLU A C 1
ATOM 1810 O O . GLU A 1 219 ? 42.999 6.414 -61.232 1.00 91.75 219 GLU A O 1
ATOM 1815 N N . LYS A 1 220 ? 41.311 5.045 -60.650 1.00 91.69 220 LYS A N 1
ATOM 1816 C CA . LYS A 1 220 ? 41.607 4.032 -61.677 1.00 91.69 220 LYS A CA 1
ATOM 1817 C C . LYS A 1 220 ? 41.498 4.606 -63.086 1.00 91.69 220 LYS A C 1
ATOM 1819 O O . LYS A 1 220 ? 42.394 4.377 -63.893 1.00 91.69 220 LYS A O 1
ATOM 1824 N N . LEU A 1 221 ? 40.442 5.361 -63.377 1.00 92.06 221 LEU A N 1
ATOM 1825 C CA . LEU A 1 221 ? 40.203 5.970 -64.684 1.00 92.06 221 LEU A CA 1
ATOM 1826 C C . LEU A 1 221 ? 41.276 7.016 -65.000 1.00 92.06 221 LEU A C 1
ATOM 1828 O O . LEU A 1 221 ? 41.815 7.033 -66.103 1.00 92.06 221 LEU A O 1
ATOM 1832 N N . LYS A 1 222 ? 41.675 7.823 -64.012 1.00 93.06 222 LYS A N 1
ATOM 1833 C CA . LYS A 1 222 ? 42.790 8.768 -64.135 1.00 93.06 222 LYS A CA 1
ATOM 1834 C C . LYS A 1 222 ? 44.105 8.057 -64.460 1.00 93.06 222 LYS A C 1
ATOM 1836 O O . LYS A 1 222 ? 44.845 8.518 -65.328 1.00 93.06 222 LYS A O 1
ATOM 1841 N N . ASN A 1 223 ? 44.394 6.937 -63.799 1.00 92.12 223 ASN A N 1
ATOM 1842 C CA . ASN A 1 223 ? 45.596 6.145 -64.067 1.00 92.12 223 ASN A CA 1
ATOM 1843 C C . ASN A 1 223 ? 45.544 5.463 -65.442 1.00 92.12 223 ASN A C 1
ATOM 1845 O O . ASN A 1 223 ? 46.539 5.476 -66.164 1.00 92.12 223 ASN A O 1
ATOM 1849 N N . LEU A 1 224 ? 44.386 4.926 -65.833 1.00 91.88 224 LEU A N 1
ATOM 1850 C CA . LEU A 1 224 ? 44.192 4.296 -67.138 1.00 91.88 224 LEU A CA 1
ATOM 1851 C C . LEU A 1 224 ? 44.303 5.312 -68.280 1.00 91.88 224 LEU A C 1
ATOM 1853 O O . LEU A 1 224 ? 44.959 5.025 -69.273 1.00 91.88 224 LEU A O 1
ATOM 1857 N N . ASN A 1 225 ? 43.744 6.513 -68.118 1.00 91.44 225 ASN A N 1
ATOM 1858 C CA . ASN A 1 225 ? 43.875 7.592 -69.096 1.00 91.44 225 ASN A CA 1
ATOM 1859 C C . ASN A 1 225 ? 45.328 8.045 -69.256 1.00 91.44 225 ASN A C 1
ATOM 1861 O O . ASN A 1 225 ? 45.771 8.250 -70.381 1.00 91.44 225 ASN A O 1
ATOM 1865 N N . LYS A 1 226 ? 46.097 8.150 -68.161 1.00 90.69 226 LYS A N 1
ATOM 1866 C CA . LYS A 1 226 ? 47.543 8.415 -68.250 1.00 90.69 226 LYS A CA 1
ATOM 1867 C C . LYS A 1 226 ? 48.259 7.322 -69.045 1.00 90.69 226 LYS A C 1
ATOM 1869 O O . LYS A 1 226 ? 48.979 7.630 -69.986 1.00 90.69 226 LYS A O 1
ATOM 1874 N N . ALA A 1 227 ? 48.001 6.055 -68.717 1.00 90.75 227 ALA A N 1
ATOM 1875 C CA . ALA A 1 227 ? 48.595 4.926 -69.428 1.00 90.75 227 ALA A CA 1
ATOM 1876 C C . ALA A 1 227 ? 48.187 4.881 -70.913 1.00 90.75 227 ALA A C 1
ATOM 1878 O O . ALA A 1 227 ? 49.009 4.552 -71.768 1.00 90.75 227 ALA A O 1
ATOM 1879 N N . PHE A 1 228 ? 46.937 5.226 -71.233 1.00 91.88 228 PHE A N 1
ATOM 1880 C CA . PHE A 1 228 ? 46.449 5.328 -72.606 1.00 91.88 228 PHE A CA 1
ATOM 1881 C C . PHE A 1 228 ? 47.152 6.451 -73.370 1.00 91.88 228 PHE A C 1
ATOM 1883 O O . PHE A 1 228 ? 47.620 6.209 -74.477 1.00 91.88 228 PHE A O 1
ATOM 1890 N N . GLU A 1 229 ? 47.288 7.642 -72.783 1.00 89.94 229 GLU A N 1
ATOM 1891 C CA . GLU A 1 229 ? 48.030 8.753 -73.391 1.00 89.94 229 GLU A CA 1
ATOM 1892 C C . GLU A 1 229 ? 49.501 8.389 -73.637 1.00 89.94 229 GLU A C 1
ATOM 1894 O O . GLU A 1 229 ? 50.040 8.667 -74.709 1.00 89.94 229 GLU A O 1
ATOM 1899 N N . ASP A 1 230 ? 50.144 7.688 -72.702 1.00 90.75 230 ASP A N 1
ATOM 1900 C CA . ASP A 1 230 ? 51.518 7.208 -72.880 1.00 90.75 230 ASP A CA 1
ATOM 1901 C C . ASP A 1 230 ? 51.620 6.172 -74.012 1.00 90.75 230 ASP A C 1
ATOM 1903 O O . ASP A 1 230 ? 52.514 6.247 -74.859 1.00 90.75 230 ASP A O 1
ATOM 1907 N N . LYS A 1 231 ? 50.672 5.228 -74.095 1.00 90.56 231 LYS A N 1
ATOM 1908 C CA . LYS A 1 231 ? 50.608 4.250 -75.194 1.00 90.56 231 LYS A CA 1
ATOM 1909 C C . LYS A 1 231 ? 50.280 4.895 -76.536 1.00 90.56 231 LYS A C 1
ATOM 1911 O O . LYS A 1 231 ? 50.849 4.486 -77.544 1.00 90.56 231 LYS A O 1
ATOM 1916 N N . LYS A 1 232 ? 49.419 5.910 -76.559 1.00 91.94 232 LYS A N 1
ATOM 1917 C CA . LYS A 1 232 ? 49.083 6.683 -77.755 1.00 91.94 232 LYS A CA 1
ATOM 1918 C C . LYS A 1 232 ? 50.307 7.422 -78.286 1.00 91.94 232 LYS A C 1
ATOM 1920 O O . LYS A 1 232 ? 50.562 7.341 -79.479 1.00 91.94 232 LYS A O 1
ATOM 1925 N N . LYS A 1 233 ? 51.106 8.050 -77.414 1.00 89.69 233 LYS A N 1
ATOM 1926 C CA . LYS A 1 233 ? 52.386 8.677 -77.798 1.00 89.69 233 LYS A CA 1
ATOM 1927 C C . LYS A 1 233 ? 53.364 7.672 -78.406 1.00 89.69 233 LYS A C 1
ATOM 1929 O O . LYS A 1 233 ? 53.984 7.960 -79.427 1.00 89.69 233 LYS A O 1
ATOM 1934 N N . LEU A 1 234 ? 53.490 6.489 -77.798 1.00 90.19 234 LEU A N 1
ATOM 1935 C CA . LEU A 1 234 ? 54.324 5.413 -78.344 1.00 90.19 234 LEU A CA 1
ATOM 1936 C C . LEU A 1 234 ? 53.811 4.931 -79.705 1.00 90.19 234 LEU A C 1
ATOM 1938 O O . LEU A 1 234 ? 54.609 4.723 -80.613 1.00 90.19 234 LEU A O 1
ATOM 1942 N N . PHE A 1 235 ? 52.492 4.787 -79.859 1.00 90.44 235 PHE A N 1
ATOM 1943 C CA . PHE A 1 235 ? 51.877 4.412 -81.127 1.00 90.44 235 PHE A CA 1
ATOM 1944 C C . PHE A 1 235 ? 52.130 5.463 -82.209 1.00 90.44 235 PHE A C 1
ATOM 1946 O O . PHE A 1 235 ? 52.578 5.097 -83.287 1.00 90.44 235 PHE A O 1
ATOM 1953 N N . THR A 1 236 ? 51.926 6.755 -81.926 1.00 89.50 236 THR A N 1
ATOM 1954 C CA . THR A 1 236 ? 52.188 7.824 -82.903 1.00 89.50 236 THR A CA 1
ATOM 1955 C C . THR A 1 236 ? 53.661 7.884 -83.299 1.00 89.50 236 THR A C 1
ATOM 1957 O O . THR A 1 236 ? 53.962 8.049 -84.473 1.00 89.50 236 THR A O 1
ATOM 1960 N N . ALA A 1 237 ? 54.584 7.673 -82.352 1.00 89.00 237 ALA A N 1
ATOM 1961 C CA . ALA A 1 237 ? 56.012 7.607 -82.659 1.00 89.00 237 ALA A CA 1
ATOM 1962 C C . ALA A 1 237 ? 56.348 6.406 -83.562 1.00 89.00 237 ALA A C 1
ATOM 1964 O O . ALA A 1 237 ? 57.046 6.560 -84.560 1.00 89.00 237 ALA A O 1
ATOM 1965 N N . ALA A 1 238 ? 55.800 5.225 -83.255 1.00 88.06 238 ALA A N 1
ATOM 1966 C CA . ALA A 1 238 ? 55.973 4.032 -84.081 1.00 88.06 238 ALA A CA 1
ATOM 1967 C C . ALA A 1 238 ? 55.327 4.183 -85.471 1.00 88.06 238 ALA A C 1
ATOM 1969 O O . ALA A 1 238 ? 55.888 3.720 -86.462 1.00 88.06 238 ALA A O 1
ATOM 1970 N N . GLU A 1 239 ? 54.170 4.842 -85.563 1.00 90.19 239 GLU A N 1
ATOM 1971 C CA . GLU A 1 239 ? 53.496 5.140 -86.827 1.00 90.19 239 GLU A CA 1
ATOM 1972 C C . GLU A 1 239 ? 54.318 6.119 -87.680 1.00 90.19 239 GLU A C 1
ATOM 1974 O O . GLU A 1 239 ? 54.469 5.908 -88.884 1.00 90.19 239 GLU A O 1
ATOM 1979 N N . ASP A 1 240 ? 54.900 7.153 -87.068 1.00 88.81 240 ASP A N 1
ATOM 1980 C CA . ASP A 1 240 ? 55.795 8.093 -87.747 1.00 88.81 240 ASP A CA 1
ATOM 1981 C C . ASP A 1 240 ? 57.074 7.407 -88.231 1.00 88.81 240 ASP A C 1
ATOM 1983 O O . ASP A 1 240 ? 57.509 7.629 -89.363 1.00 88.81 240 ASP A O 1
ATOM 1987 N N . ASP A 1 241 ? 57.668 6.536 -87.418 1.00 88.38 241 ASP A N 1
ATOM 1988 C CA . ASP A 1 241 ? 58.846 5.768 -87.816 1.00 88.38 241 ASP A CA 1
ATOM 1989 C C . ASP A 1 241 ? 58.525 4.774 -88.939 1.00 88.38 241 ASP A C 1
ATOM 1991 O O . ASP A 1 241 ? 59.298 4.653 -89.895 1.00 88.38 241 ASP A O 1
ATOM 1995 N N . TYR A 1 242 ? 57.346 4.146 -88.909 1.00 87.38 242 TYR A N 1
ATOM 1996 C CA . TYR A 1 242 ? 56.850 3.335 -90.018 1.00 87.38 242 TYR A CA 1
ATOM 1997 C C . TYR A 1 242 ? 56.654 4.168 -91.295 1.00 87.38 242 TYR A C 1
ATOM 1999 O O . TYR A 1 242 ? 57.106 3.762 -92.367 1.00 87.38 242 TYR A O 1
ATOM 2007 N N . LYS A 1 243 ? 56.054 5.365 -91.207 1.00 88.69 243 LYS A N 1
ATOM 2008 C CA . LYS A 1 243 ? 55.889 6.286 -92.351 1.00 88.69 243 LYS A CA 1
ATOM 2009 C C . LYS A 1 243 ? 57.228 6.749 -92.926 1.00 88.69 243 LYS A C 1
ATOM 2011 O O . LYS A 1 243 ? 57.368 6.836 -94.150 1.00 88.69 243 LYS A O 1
ATOM 2016 N N . LYS A 1 244 ? 58.228 7.007 -92.076 1.00 87.44 244 LYS A N 1
ATOM 2017 C CA . LYS A 1 244 ? 59.602 7.317 -92.510 1.00 87.44 244 LYS A CA 1
ATOM 2018 C C . LYS A 1 244 ? 60.231 6.127 -93.231 1.00 87.44 244 LYS A C 1
ATOM 2020 O O . LYS A 1 244 ? 60.795 6.309 -94.308 1.00 87.44 244 LYS A O 1
ATOM 2025 N N . ALA A 1 245 ? 60.112 4.917 -92.683 1.00 84.75 245 ALA A N 1
ATOM 2026 C CA . ALA A 1 245 ? 60.626 3.701 -93.312 1.00 84.75 245 ALA A CA 1
ATOM 2027 C C . ALA A 1 245 ? 59.939 3.416 -94.659 1.00 84.75 245 ALA A C 1
ATOM 2029 O O . ALA A 1 245 ? 60.609 3.072 -95.633 1.00 84.75 245 ALA A O 1
ATOM 2030 N N . LEU A 1 246 ? 58.623 3.630 -94.750 1.00 85.81 246 LEU A N 1
ATOM 2031 C CA . LEU A 1 246 ? 57.861 3.490 -95.990 1.00 85.81 246 LEU A CA 1
ATOM 2032 C C . LEU A 1 246 ? 58.283 4.527 -97.038 1.00 85.81 246 LEU A C 1
ATOM 2034 O O . LEU A 1 246 ? 58.470 4.177 -98.199 1.00 85.81 246 LEU A O 1
ATOM 2038 N N . SER A 1 247 ? 58.494 5.783 -96.632 1.00 81.12 247 SER A N 1
ATOM 2039 C CA . SER A 1 247 ? 59.019 6.833 -97.516 1.00 81.12 247 SER A CA 1
ATOM 2040 C C . SER A 1 247 ? 60.432 6.515 -98.013 1.00 81.12 247 SER A C 1
ATOM 2042 O O . SER A 1 247 ? 60.708 6.693 -99.196 1.00 81.12 247 SER A O 1
ATOM 2044 N N . ARG A 1 248 ? 61.315 5.984 -97.151 1.00 80.69 248 ARG A N 1
ATOM 2045 C CA . ARG A 1 248 ? 62.641 5.496 -97.571 1.00 80.69 248 ARG A CA 1
ATOM 2046 C C . ARG A 1 248 ? 62.519 4.368 -98.584 1.00 80.69 248 ARG A C 1
ATOM 2048 O O . ARG A 1 248 ? 63.096 4.473 -99.656 1.00 80.69 248 ARG A O 1
ATOM 2055 N N . LYS A 1 249 ? 61.696 3.348 -98.315 1.00 79.62 249 LYS A N 1
ATOM 2056 C CA . LYS A 1 249 ? 61.430 2.273 -99.283 1.00 79.62 249 LYS A CA 1
ATOM 2057 C C . LYS A 1 249 ? 60.925 2.835 -100.616 1.00 79.62 249 LYS A C 1
ATOM 2059 O O . LYS A 1 249 ? 61.437 2.455 -101.656 1.00 79.62 249 LYS A O 1
ATOM 2064 N N . ASN A 1 250 ? 59.955 3.745 -100.606 1.00 80.88 250 ASN A N 1
ATOM 2065 C CA . ASN A 1 250 ? 59.360 4.265 -101.839 1.00 80.88 250 ASN A CA 1
ATOM 2066 C C . ASN A 1 250 ? 60.283 5.201 -102.630 1.00 80.88 250 ASN A C 1
ATOM 2068 O O . ASN A 1 250 ? 60.136 5.269 -103.842 1.00 80.88 250 ASN A O 1
ATOM 2072 N N . ASN A 1 251 ? 61.214 5.907 -101.986 1.00 79.19 251 ASN A N 1
ATOM 2073 C CA . ASN A 1 251 ? 62.109 6.847 -102.669 1.00 79.19 251 ASN A CA 1
ATOM 2074 C C . ASN A 1 251 ? 63.463 6.217 -103.021 1.00 79.19 251 ASN A C 1
ATOM 2076 O O . ASN A 1 251 ? 63.981 6.426 -104.116 1.00 79.19 251 ASN A O 1
ATOM 2080 N N . GLU A 1 252 ? 64.038 5.436 -102.106 1.00 76.88 252 GLU A N 1
ATOM 2081 C CA . GLU A 1 252 ? 65.361 4.834 -102.276 1.00 76.88 252 GLU A CA 1
ATOM 2082 C C . GLU A 1 252 ? 65.294 3.565 -103.128 1.00 76.88 252 GLU A C 1
ATOM 2084 O O . GLU A 1 252 ? 66.187 3.349 -103.941 1.00 76.88 252 GLU A O 1
ATOM 2089 N N . LEU A 1 253 ? 64.233 2.751 -103.029 1.00 75.81 253 LEU A N 1
ATOM 2090 C CA . LEU A 1 253 ? 64.135 1.515 -103.816 1.00 75.81 253 LEU A CA 1
ATOM 2091 C C . LEU A 1 253 ? 64.054 1.790 -105.328 1.00 75.81 253 LEU A C 1
ATOM 2093 O O . LEU A 1 253 ? 64.814 1.163 -106.061 1.00 75.81 253 LEU A O 1
ATOM 2097 N N . PRO A 1 254 ? 63.242 2.741 -105.837 1.00 78.19 254 PRO A N 1
ATOM 2098 C CA . PRO A 1 254 ? 63.248 3.058 -107.265 1.00 78.19 254 PRO A CA 1
ATOM 2099 C C . PRO A 1 254 ? 64.558 3.699 -107.723 1.00 78.19 254 PRO A C 1
ATOM 2101 O O . PRO A 1 254 ? 64.991 3.456 -108.845 1.00 78.19 254 PRO A O 1
ATOM 2104 N N . ALA A 1 255 ? 65.210 4.492 -106.865 1.00 76.31 255 ALA A N 1
ATOM 2105 C CA . ALA A 1 255 ? 66.517 5.066 -107.170 1.00 76.31 255 ALA A CA 1
ATOM 2106 C C . ALA A 1 255 ? 67.601 3.979 -107.274 1.00 76.31 255 ALA A C 1
ATOM 2108 O O . ALA A 1 255 ? 68.421 4.028 -108.186 1.00 76.31 255 ALA A O 1
ATOM 2109 N N . LEU A 1 256 ? 67.571 2.976 -106.391 1.00 76.25 256 LEU A N 1
ATOM 2110 C CA . LEU A 1 256 ? 68.468 1.821 -106.428 1.00 76.25 256 LEU A CA 1
ATOM 2111 C C . LEU A 1 256 ? 68.189 0.920 -107.637 1.00 76.25 256 LEU A C 1
ATOM 2113 O O . LEU A 1 256 ? 69.136 0.536 -108.312 1.00 76.25 256 LEU A O 1
ATOM 2117 N N . ILE A 1 257 ? 66.918 0.669 -107.975 1.00 75.94 257 ILE A N 1
ATOM 2118 C CA . ILE A 1 257 ? 66.531 -0.069 -109.193 1.00 75.94 257 ILE A CA 1
ATOM 2119 C C . ILE A 1 257 ? 66.993 0.683 -110.451 1.00 75.94 257 ILE A C 1
ATOM 2121 O O . ILE A 1 257 ? 67.510 0.083 -111.390 1.00 75.94 257 ILE A O 1
ATOM 2125 N N . ARG A 1 258 ? 66.857 2.015 -110.482 1.00 76.50 258 ARG A N 1
ATOM 2126 C CA . ARG A 1 258 ? 67.361 2.838 -111.589 1.00 76.50 258 ARG A CA 1
ATOM 2127 C C . ARG A 1 258 ? 68.888 2.790 -111.680 1.00 76.50 258 ARG A C 1
ATOM 2129 O O . ARG A 1 258 ? 69.410 2.654 -112.778 1.00 76.50 258 ARG A O 1
ATOM 2136 N N . ARG A 1 259 ? 69.593 2.857 -110.547 1.00 76.19 259 ARG A N 1
ATOM 2137 C CA . ARG A 1 259 ? 71.059 2.736 -110.468 1.00 76.19 259 ARG A CA 1
ATOM 2138 C C . ARG A 1 259 ? 71.539 1.370 -110.965 1.00 76.19 259 ARG A C 1
ATOM 2140 O O . ARG A 1 259 ? 72.525 1.304 -111.689 1.00 76.19 259 ARG A O 1
ATOM 2147 N N . GLU A 1 260 ? 70.841 0.301 -110.590 1.00 76.69 260 GLU A N 1
ATOM 2148 C CA . GLU A 1 260 ? 71.081 -1.058 -111.083 1.00 76.69 260 GLU A CA 1
ATOM 2149 C C . GLU A 1 260 ? 70.878 -1.131 -112.604 1.00 76.69 260 GLU A C 1
ATOM 2151 O O . GLU A 1 260 ? 71.740 -1.639 -113.315 1.00 76.69 260 GLU A O 1
ATOM 2156 N N . GLY A 1 261 ? 69.800 -0.535 -113.125 1.00 75.31 261 GLY A N 1
ATOM 2157 C CA . GLY A 1 261 ? 69.554 -0.427 -114.565 1.00 75.31 261 GLY A CA 1
ATOM 2158 C C . GLY A 1 261 ? 70.628 0.367 -115.321 1.00 75.31 261 GLY A C 1
ATOM 2159 O O . GLY A 1 261 ? 71.081 -0.074 -116.373 1.00 75.31 261 GLY A O 1
ATOM 2160 N N . GLU A 1 262 ? 71.072 1.505 -114.780 1.00 78.62 262 GLU A N 1
ATOM 2161 C CA . GLU A 1 262 ? 72.152 2.328 -115.348 1.00 78.62 262 GLU A CA 1
ATOM 2162 C C . GLU A 1 262 ? 73.490 1.568 -115.373 1.00 78.62 262 GLU A C 1
ATOM 2164 O O . GLU A 1 262 ? 74.219 1.632 -116.363 1.00 78.62 262 GLU A O 1
ATOM 2169 N N . LEU A 1 263 ? 73.801 0.804 -114.320 1.00 76.88 263 LEU A N 1
ATOM 2170 C CA . LEU A 1 263 ? 74.993 -0.048 -114.271 1.00 76.88 263 LEU A CA 1
ATOM 2171 C C . LEU A 1 263 ? 74.912 -1.206 -115.274 1.00 76.88 263 LEU A C 1
ATOM 2173 O O . LEU A 1 263 ? 75.891 -1.471 -115.965 1.00 76.88 263 LEU A O 1
ATOM 2177 N N . ASN A 1 264 ? 73.750 -1.846 -115.415 1.00 77.44 264 ASN A N 1
ATOM 2178 C CA . ASN A 1 264 ? 73.547 -2.899 -116.414 1.00 77.44 264 ASN A CA 1
ATOM 2179 C C . ASN A 1 264 ? 73.661 -2.359 -117.849 1.00 77.44 264 ASN A C 1
ATOM 2181 O O . ASN A 1 264 ? 74.266 -3.006 -118.700 1.00 77.44 264 ASN A O 1
ATOM 2185 N N . GLN A 1 265 ? 73.153 -1.151 -118.119 1.00 73.00 265 GLN A N 1
ATOM 2186 C CA . GLN A 1 265 ? 73.365 -0.481 -119.406 1.00 73.00 265 GLN A CA 1
ATOM 2187 C C . GLN A 1 265 ? 74.841 -0.155 -119.655 1.00 73.00 265 GLN A C 1
ATOM 2189 O O . GLN A 1 265 ? 75.306 -0.288 -120.783 1.00 73.00 265 GLN A O 1
ATOM 2194 N N . ALA A 1 266 ? 75.590 0.247 -118.625 1.00 74.12 266 ALA A N 1
ATOM 2195 C CA . ALA A 1 266 ? 77.026 0.482 -118.752 1.00 74.12 266 ALA A CA 1
ATOM 2196 C C . ALA A 1 266 ? 77.793 -0.810 -119.090 1.00 74.12 266 ALA A C 1
ATOM 2198 O O . ALA A 1 266 ? 78.686 -0.770 -119.931 1.00 74.12 266 ALA A O 1
ATOM 2199 N N . ILE A 1 267 ? 77.403 -1.950 -118.503 1.00 77.44 267 ILE A N 1
ATOM 2200 C CA . ILE A 1 267 ? 77.957 -3.270 -118.850 1.00 77.44 267 ILE A CA 1
ATOM 2201 C C . ILE A 1 267 ? 77.646 -3.614 -120.314 1.00 77.44 267 ILE A C 1
ATOM 2203 O O . ILE A 1 267 ? 78.559 -3.942 -121.063 1.00 77.44 267 ILE A O 1
ATOM 2207 N N . GLU A 1 268 ? 76.397 -3.441 -120.765 1.00 75.19 268 GLU A N 1
ATOM 2208 C CA . GLU A 1 268 ? 76.033 -3.665 -122.174 1.00 75.19 268 GLU A CA 1
ATOM 2209 C C . GLU A 1 268 ? 76.815 -2.776 -123.153 1.00 75.19 268 GLU A C 1
ATOM 2211 O O . GLU A 1 268 ? 77.102 -3.187 -124.278 1.00 75.19 268 GLU A O 1
ATOM 2216 N N . ILE A 1 269 ? 77.102 -1.528 -122.774 1.00 75.25 269 ILE A N 1
ATOM 2217 C CA . ILE A 1 269 ? 77.895 -0.608 -123.595 1.00 75.25 269 ILE A CA 1
ATOM 2218 C C . ILE A 1 269 ? 79.351 -1.076 -123.665 1.00 75.25 269 ILE A C 1
ATOM 2220 O O . ILE A 1 269 ? 79.940 -1.008 -124.743 1.00 75.25 269 ILE A O 1
ATOM 2224 N N . GLU A 1 270 ? 79.920 -1.569 -122.564 1.00 75.62 270 GLU A N 1
ATOM 2225 C CA . GLU A 1 270 ? 81.282 -2.113 -122.564 1.00 75.62 270 GLU A CA 1
ATOM 2226 C C . GLU A 1 270 ? 81.371 -3.386 -123.421 1.00 75.62 270 GLU A C 1
ATOM 2228 O O . GLU A 1 270 ? 82.269 -3.490 -124.254 1.00 75.62 270 GLU A O 1
ATOM 2233 N N . ASP A 1 271 ? 80.383 -4.285 -123.335 1.00 78.62 271 ASP A N 1
ATOM 2234 C CA . ASP A 1 271 ? 80.300 -5.474 -124.197 1.00 78.62 271 ASP A CA 1
ATOM 2235 C C . ASP A 1 271 ? 80.181 -5.086 -125.684 1.00 78.62 271 ASP A C 1
ATOM 2237 O O . ASP A 1 271 ? 80.877 -5.628 -126.547 1.00 78.62 271 ASP A O 1
ATOM 2241 N N . LYS A 1 272 ? 79.333 -4.096 -126.010 1.00 76.31 272 LYS A N 1
ATOM 2242 C CA . LYS A 1 272 ? 79.191 -3.570 -127.384 1.00 76.31 272 LYS A CA 1
ATOM 2243 C C . LYS A 1 272 ? 80.482 -2.926 -127.888 1.00 76.31 272 LYS A C 1
ATOM 2245 O O . LYS A 1 272 ? 80.816 -3.075 -129.063 1.00 76.31 272 LYS A O 1
ATOM 2250 N N . LYS A 1 273 ? 81.213 -2.221 -127.024 1.00 78.19 273 LYS A N 1
ATOM 2251 C CA . LYS A 1 273 ? 82.518 -1.635 -127.347 1.00 78.19 273 LYS A CA 1
ATOM 2252 C C . LYS A 1 273 ? 83.557 -2.720 -127.632 1.00 78.19 273 LYS A C 1
ATOM 2254 O O . LYS A 1 273 ? 84.304 -2.582 -128.596 1.00 78.19 273 LYS A O 1
ATOM 2259 N N . GLU A 1 274 ? 83.562 -3.810 -126.869 1.00 76.25 274 GLU A N 1
ATOM 2260 C CA . GLU A 1 274 ? 84.474 -4.936 -127.095 1.00 76.25 274 GLU A CA 1
ATOM 2261 C C . GLU A 1 274 ? 84.193 -5.649 -128.436 1.00 76.25 274 GLU A C 1
ATOM 2263 O O . GLU A 1 274 ? 85.118 -6.053 -129.146 1.00 76.25 274 GLU A O 1
ATOM 2268 N N . ILE A 1 275 ? 82.919 -5.758 -128.834 1.00 78.44 275 ILE A N 1
ATOM 2269 C CA . ILE A 1 275 ? 82.525 -6.269 -130.160 1.00 78.44 275 ILE A CA 1
ATOM 2270 C C . ILE A 1 275 ? 82.993 -5.318 -131.272 1.00 78.44 275 ILE A C 1
ATOM 2272 O O . ILE A 1 275 ? 83.603 -5.766 -132.243 1.00 78.44 275 ILE A O 1
ATOM 2276 N N . LEU A 1 276 ? 82.774 -4.009 -131.115 1.00 73.19 276 LEU A N 1
ATOM 2277 C CA . LEU A 1 276 ? 83.203 -2.994 -132.085 1.00 73.19 276 LEU A CA 1
ATOM 2278 C C . LEU A 1 276 ? 84.730 -2.918 -132.237 1.00 73.19 276 LEU A C 1
ATOM 2280 O O . LEU A 1 276 ? 85.217 -2.676 -133.339 1.00 73.19 276 LEU A O 1
ATOM 2284 N N . GLU A 1 277 ? 85.506 -3.147 -131.173 1.00 74.00 277 GLU A N 1
ATOM 2285 C CA . GLU A 1 277 ? 86.969 -3.251 -131.277 1.00 74.00 277 GLU A CA 1
ATOM 2286 C C . GLU A 1 277 ? 87.394 -4.470 -132.105 1.00 74.00 277 GLU A C 1
ATOM 2288 O O . GLU A 1 277 ? 88.262 -4.345 -132.971 1.00 74.00 277 GLU A O 1
ATOM 2293 N N . LYS A 1 278 ? 86.726 -5.619 -131.933 1.00 77.56 278 LYS A N 1
ATOM 2294 C CA . LYS A 1 278 ? 86.972 -6.816 -132.757 1.00 77.56 278 LYS A CA 1
ATOM 2295 C C . LYS A 1 278 ? 86.600 -6.588 -134.227 1.00 77.56 278 LYS A C 1
ATOM 2297 O O . LYS A 1 278 ? 87.338 -7.025 -135.111 1.00 77.56 278 LYS A O 1
ATOM 2302 N N . GLU A 1 279 ? 85.499 -5.886 -134.503 1.00 74.69 279 GLU A N 1
ATOM 2303 C CA . GLU A 1 279 ? 85.098 -5.511 -135.868 1.00 74.69 279 GLU A CA 1
ATOM 2304 C C . GLU A 1 279 ? 86.073 -4.513 -136.505 1.00 74.69 279 GLU A C 1
ATOM 2306 O O . GLU A 1 279 ? 86.472 -4.685 -137.657 1.00 74.69 279 GLU A O 1
ATOM 2311 N N . LYS A 1 280 ? 86.527 -3.506 -135.749 1.00 77.94 280 LYS A N 1
ATOM 2312 C CA . LYS A 1 280 ? 87.554 -2.554 -136.191 1.00 77.94 280 LYS A CA 1
ATOM 2313 C C . LYS A 1 280 ? 88.864 -3.268 -136.540 1.00 77.94 280 LYS A C 1
ATOM 2315 O O . LYS A 1 280 ? 89.459 -2.967 -137.574 1.00 77.94 280 LYS A O 1
ATOM 2320 N N . ASP A 1 281 ? 89.311 -4.211 -135.715 1.00 75.44 281 ASP A N 1
ATOM 2321 C CA . ASP A 1 281 ? 90.536 -4.977 -135.973 1.00 75.44 281 ASP A CA 1
ATOM 2322 C C . ASP A 1 281 ? 90.399 -5.905 -137.192 1.00 75.44 281 ASP A C 1
ATOM 2324 O O . ASP A 1 281 ? 91.359 -6.087 -137.949 1.00 75.44 281 ASP A O 1
ATOM 2328 N N . ALA A 1 282 ? 89.206 -6.461 -137.430 1.00 75.25 282 ALA A N 1
ATOM 2329 C CA . ALA A 1 282 ? 88.908 -7.227 -138.640 1.00 75.25 282 ALA A CA 1
ATOM 2330 C C . ALA A 1 282 ? 88.929 -6.339 -139.899 1.00 75.25 282 ALA A C 1
ATOM 2332 O O . ALA A 1 282 ? 89.588 -6.689 -140.880 1.00 75.25 282 ALA A O 1
ATOM 2333 N N . ALA A 1 283 ? 88.300 -5.161 -139.843 1.00 71.69 283 ALA A N 1
ATOM 2334 C CA . ALA A 1 283 ? 88.295 -4.188 -140.934 1.00 71.69 283 ALA A CA 1
ATOM 2335 C C . ALA A 1 283 ? 89.703 -3.641 -141.238 1.00 71.69 283 ALA A C 1
ATOM 2337 O O . ALA A 1 283 ? 90.061 -3.456 -142.399 1.00 71.69 283 ALA A O 1
ATOM 2338 N N . LEU A 1 284 ? 90.547 -3.442 -140.218 1.00 74.00 284 LEU A N 1
ATOM 2339 C CA . LEU A 1 284 ? 91.952 -3.064 -140.406 1.00 74.00 284 LEU A CA 1
ATOM 2340 C C . LEU A 1 284 ? 92.753 -4.164 -141.114 1.00 74.00 284 LEU A C 1
ATOM 2342 O O . LEU A 1 284 ? 93.567 -3.859 -141.985 1.00 74.00 284 LEU A O 1
ATOM 2346 N N . LYS A 1 285 ? 92.507 -5.442 -140.797 1.00 74.06 285 LYS A N 1
ATOM 2347 C CA . LYS A 1 285 ? 93.137 -6.568 -141.510 1.00 74.06 285 LYS A CA 1
ATOM 2348 C C . LYS A 1 285 ? 92.704 -6.654 -142.973 1.00 74.06 285 LYS A C 1
ATOM 2350 O O . LYS A 1 285 ? 93.545 -6.955 -143.818 1.00 74.06 285 LYS A O 1
ATOM 2355 N N . GLU A 1 286 ? 91.435 -6.392 -143.286 1.00 70.88 286 GLU A N 1
ATOM 2356 C CA . GLU A 1 286 ? 90.981 -6.296 -144.680 1.00 70.88 286 GLU A CA 1
ATOM 2357 C C . GLU A 1 286 ? 91.590 -5.090 -145.399 1.00 70.88 286 GLU A C 1
ATOM 2359 O O . GLU A 1 286 ? 92.083 -5.236 -146.515 1.00 70.88 286 GLU A O 1
ATOM 2364 N N . TYR A 1 287 ? 91.651 -3.928 -144.745 1.00 74.38 287 TYR A N 1
ATOM 2365 C CA . TYR A 1 287 ? 92.266 -2.729 -145.310 1.00 74.38 287 TYR A CA 1
ATOM 2366 C C . TYR A 1 287 ? 93.737 -2.951 -145.690 1.00 74.38 287 TYR A C 1
ATOM 2368 O O . TYR A 1 287 ? 94.147 -2.576 -146.787 1.00 74.38 287 TYR A O 1
ATOM 2376 N N . PHE A 1 288 ? 94.534 -3.604 -144.833 1.00 72.12 288 PHE A N 1
ATOM 2377 C CA . PHE A 1 288 ? 95.932 -3.906 -145.162 1.00 72.12 288 PHE A CA 1
ATOM 2378 C C . PHE A 1 288 ? 96.076 -4.912 -146.316 1.00 72.12 288 PHE A C 1
ATOM 2380 O O . PHE A 1 288 ? 96.974 -4.738 -147.133 1.00 72.12 288 PHE A O 1
ATOM 2387 N N . LYS A 1 289 ? 95.172 -5.895 -146.455 1.00 72.81 289 LYS A N 1
ATOM 2388 C CA . LYS A 1 289 ? 95.173 -6.809 -147.616 1.00 72.81 289 LYS A CA 1
ATOM 2389 C C . LYS A 1 289 ? 94.887 -6.083 -148.930 1.00 72.81 289 LYS A C 1
ATOM 2391 O O . LYS A 1 289 ? 95.625 -6.256 -149.893 1.00 72.81 289 LYS A O 1
ATOM 2396 N N . VAL A 1 290 ? 93.849 -5.246 -148.956 1.00 73.19 290 VAL A N 1
ATOM 2397 C CA . VAL A 1 290 ? 93.475 -4.472 -150.154 1.00 73.19 290 VAL A CA 1
ATOM 2398 C C . VAL A 1 290 ? 94.564 -3.452 -150.509 1.00 73.19 290 VAL A C 1
ATOM 2400 O O . VAL A 1 290 ? 94.812 -3.183 -151.683 1.00 73.19 290 VAL A O 1
ATOM 2403 N N . LYS A 1 291 ? 95.259 -2.907 -149.506 1.00 72.06 291 LYS A N 1
ATOM 2404 C CA . LYS A 1 291 ? 96.385 -1.994 -149.717 1.00 72.06 291 LYS A CA 1
ATOM 2405 C C . LYS A 1 291 ? 97.593 -2.683 -150.368 1.00 72.06 291 LYS A C 1
ATOM 2407 O O . LYS A 1 291 ? 98.160 -2.115 -151.298 1.00 72.06 291 LYS A O 1
ATOM 2412 N N . ASP A 1 292 ? 97.954 -3.891 -149.934 1.00 70.94 292 ASP A N 1
ATOM 2413 C CA . ASP A 1 292 ? 99.051 -4.656 -150.549 1.00 70.94 292 ASP A CA 1
ATOM 2414 C C . ASP A 1 292 ? 98.726 -5.048 -152.005 1.00 70.94 292 ASP A C 1
ATOM 2416 O O . ASP A 1 292 ? 99.594 -4.982 -152.879 1.00 70.94 292 ASP A O 1
ATOM 2420 N N . GLU A 1 293 ? 97.463 -5.382 -152.301 1.00 70.00 293 GLU A N 1
ATOM 2421 C CA . GLU A 1 293 ? 96.995 -5.622 -153.676 1.00 70.00 293 GLU A CA 1
ATOM 2422 C C . GLU A 1 293 ? 97.077 -4.350 -154.542 1.00 70.00 293 GLU A C 1
ATOM 2424 O O . GLU A 1 293 ? 97.512 -4.406 -155.696 1.00 70.00 293 GLU A O 1
ATOM 2429 N N . TYR A 1 294 ? 96.738 -3.183 -153.981 1.00 71.94 294 TYR A N 1
ATOM 2430 C CA . TYR A 1 294 ? 96.834 -1.894 -154.674 1.00 71.94 294 TYR A CA 1
ATOM 2431 C C . TYR A 1 294 ? 98.288 -1.505 -155.002 1.00 71.94 294 TYR A C 1
ATOM 2433 O O . TYR A 1 294 ? 98.573 -1.103 -156.131 1.00 71.94 294 TYR A O 1
ATOM 2441 N N . GLU A 1 295 ? 99.233 -1.685 -154.070 1.00 69.31 295 GLU A N 1
ATOM 2442 C CA . GLU A 1 295 ? 100.662 -1.409 -154.310 1.00 69.31 295 GLU A CA 1
ATOM 2443 C C . GLU A 1 295 ? 101.281 -2.365 -155.355 1.00 69.31 295 GLU A C 1
ATOM 2445 O O . GLU A 1 295 ? 102.189 -1.979 -156.102 1.00 69.31 295 GLU A O 1
ATOM 2450 N N . GLY A 1 296 ? 100.763 -3.595 -155.470 1.00 66.94 296 GLY A N 1
ATOM 2451 C CA . GLY A 1 296 ? 101.122 -4.537 -156.536 1.00 66.94 296 GLY A CA 1
ATOM 2452 C C . GLY A 1 296 ? 100.652 -4.081 -157.923 1.00 66.94 296 GLY A C 1
ATOM 2453 O O . GLY A 1 296 ? 101.421 -4.121 -158.888 1.00 66.94 296 GLY A O 1
ATOM 2454 N N . HIS A 1 297 ? 99.416 -3.583 -158.023 1.00 67.62 297 HIS A N 1
ATOM 2455 C CA . HIS A 1 297 ? 98.866 -3.050 -159.273 1.00 67.62 297 HIS A CA 1
ATOM 2456 C C . HIS A 1 297 ? 99.522 -1.728 -159.705 1.00 67.62 297 HIS A C 1
ATOM 2458 O O . HIS A 1 297 ? 99.716 -1.510 -160.903 1.00 67.62 297 HIS A O 1
ATOM 2464 N N . GLU A 1 298 ? 99.940 -0.876 -158.763 1.00 66.38 298 GLU A N 1
ATOM 2465 C CA . GLU A 1 298 ? 100.608 0.397 -159.069 1.00 66.38 298 GLU A CA 1
ATOM 2466 C C . GLU A 1 298 ? 102.010 0.203 -159.686 1.00 66.38 298 GLU A C 1
ATOM 2468 O O . GLU A 1 298 ? 102.413 0.953 -160.579 1.00 66.38 298 GLU A O 1
ATOM 2473 N N . LYS A 1 299 ? 102.745 -0.846 -159.282 1.00 66.31 299 LYS A N 1
ATOM 2474 C CA . LYS A 1 299 ? 104.034 -1.206 -159.905 1.00 66.31 299 LYS A CA 1
ATOM 2475 C C . LYS A 1 299 ? 103.871 -1.723 -161.336 1.00 66.31 299 LYS A C 1
ATOM 2477 O O . LYS A 1 299 ? 104.642 -1.322 -162.204 1.00 66.31 299 LYS A O 1
ATOM 2482 N N . GLY A 1 300 ? 102.840 -2.529 -161.601 1.00 63.97 300 GLY A N 1
ATOM 2483 C CA . GLY A 1 300 ? 102.535 -3.003 -162.957 1.00 63.97 300 GLY A CA 1
ATOM 2484 C C . GLY A 1 300 ? 102.108 -1.879 -163.910 1.00 63.97 300 GLY A C 1
ATOM 2485 O O . GLY A 1 300 ? 102.424 -1.911 -165.098 1.00 63.97 300 GLY A O 1
ATOM 2486 N N . LEU A 1 301 ? 101.444 -0.841 -163.392 1.00 63.03 301 LEU A N 1
ATOM 2487 C CA . LEU A 1 301 ? 101.027 0.324 -164.179 1.00 63.03 301 LEU A CA 1
ATOM 2488 C C . LEU A 1 301 ? 102.218 1.186 -164.632 1.00 63.03 301 LEU A C 1
ATOM 2490 O O . LEU A 1 301 ? 102.192 1.690 -165.754 1.00 63.03 301 LEU A O 1
ATOM 2494 N N . LYS A 1 302 ? 103.281 1.285 -163.817 1.00 66.88 302 LYS A N 1
ATOM 2495 C CA . LYS A 1 302 ? 104.521 2.003 -164.169 1.00 66.88 302 LYS A CA 1
ATOM 2496 C C . LYS A 1 302 ? 105.320 1.328 -165.293 1.00 66.88 302 LYS A C 1
ATOM 2498 O O . LYS A 1 302 ? 105.779 2.017 -166.200 1.00 66.88 302 LYS A O 1
ATOM 2503 N N . GLU A 1 303 ? 105.415 -0.004 -165.308 1.00 64.44 303 GLU A N 1
ATOM 2504 C CA . GLU A 1 303 ? 106.116 -0.737 -166.382 1.00 64.44 303 GLU A CA 1
ATOM 2505 C C . GLU A 1 303 ? 105.403 -0.637 -167.744 1.00 64.44 303 GLU A C 1
ATOM 2507 O O . GLU A 1 303 ? 106.040 -0.643 -168.800 1.00 64.44 303 GLU A O 1
ATOM 2512 N N . ILE A 1 304 ? 104.072 -0.510 -167.746 1.00 65.69 304 ILE A N 1
ATOM 2513 C CA . ILE A 1 304 ? 103.284 -0.362 -168.978 1.00 65.69 304 ILE A CA 1
ATOM 2514 C C . ILE A 1 304 ? 103.389 1.068 -169.535 1.00 65.69 304 ILE A C 1
ATOM 2516 O O . ILE A 1 304 ? 103.431 1.246 -170.755 1.00 65.69 304 ILE A O 1
ATOM 2520 N N . THR A 1 305 ? 103.479 2.091 -168.678 1.00 64.25 305 THR A N 1
ATOM 2521 C CA . THR A 1 305 ? 103.661 3.486 -169.118 1.00 64.25 305 THR A CA 1
ATOM 2522 C C . THR A 1 305 ? 105.044 3.753 -169.709 1.00 64.25 305 THR A C 1
ATOM 2524 O O . THR A 1 305 ? 105.124 4.407 -170.748 1.00 64.25 305 THR A O 1
ATOM 2527 N N . ASP A 1 306 ? 106.108 3.167 -169.156 1.00 65.88 306 ASP A N 1
ATOM 2528 C CA . ASP A 1 306 ? 107.467 3.359 -169.687 1.00 65.88 306 ASP A CA 1
ATOM 2529 C C . ASP A 1 306 ? 107.650 2.700 -171.072 1.00 65.88 306 ASP A C 1
ATOM 2531 O O . ASP A 1 306 ? 108.325 3.241 -171.952 1.00 65.88 306 ASP A O 1
ATOM 2535 N N . ASN A 1 307 ? 106.967 1.576 -171.326 1.00 65.19 307 ASN A N 1
ATOM 2536 C CA . ASN A 1 307 ? 106.949 0.924 -172.642 1.00 65.19 307 ASN A CA 1
ATOM 2537 C C . ASN A 1 307 ? 106.123 1.696 -173.688 1.00 65.19 307 ASN A C 1
ATOM 2539 O O . ASN A 1 307 ? 106.430 1.654 -174.883 1.00 65.19 307 ASN A O 1
ATOM 2543 N N . LYS A 1 308 ? 105.089 2.429 -173.257 1.00 66.44 308 LYS A N 1
ATOM 2544 C CA . LYS A 1 308 ? 104.264 3.262 -174.143 1.00 66.44 308 LYS A CA 1
ATOM 2545 C C . LYS A 1 308 ? 105.039 4.479 -174.660 1.00 66.44 308 LYS A C 1
ATOM 2547 O O . LYS A 1 308 ? 104.970 4.775 -175.854 1.00 66.44 308 LYS A O 1
ATOM 2552 N N . ASP A 1 309 ? 105.829 5.127 -173.806 1.00 63.28 309 ASP A N 1
ATOM 2553 C CA . ASP A 1 309 ? 106.618 6.309 -174.183 1.00 63.28 309 ASP A CA 1
ATOM 2554 C C . ASP A 1 309 ? 107.796 5.978 -175.118 1.00 63.28 309 ASP A C 1
ATOM 2556 O O . ASP A 1 309 ? 108.181 6.800 -175.959 1.00 63.28 309 ASP A O 1
ATOM 2560 N N . LEU A 1 310 ? 108.338 4.756 -175.049 1.00 64.31 310 LEU A N 1
ATOM 2561 C CA . LEU A 1 310 ? 109.385 4.293 -175.967 1.00 64.31 310 LEU A CA 1
ATOM 2562 C C . LEU A 1 310 ? 108.851 4.076 -177.398 1.00 64.31 310 LEU A C 1
ATOM 2564 O O . LEU A 1 310 ? 109.509 4.446 -178.376 1.00 64.31 310 LEU A O 1
ATOM 2568 N N . CYS A 1 311 ? 107.635 3.529 -177.515 1.00 59.31 311 CYS A N 1
ATOM 2569 C CA . CYS A 1 311 ? 106.938 3.321 -178.788 1.00 59.31 311 CYS A CA 1
ATOM 2570 C C . CYS A 1 311 ? 106.461 4.640 -179.424 1.00 59.31 311 CYS A C 1
ATOM 2572 O O . CYS A 1 311 ? 106.459 4.772 -180.648 1.00 59.31 311 CYS A O 1
ATOM 2574 N N . GLN A 1 312 ? 106.117 5.652 -178.619 1.00 63.38 312 GLN A N 1
ATOM 2575 C CA . GLN A 1 312 ? 105.697 6.961 -179.130 1.00 63.38 312 GLN A CA 1
ATOM 2576 C C . GLN A 1 312 ? 106.858 7.716 -179.810 1.00 63.38 312 GLN A C 1
ATOM 2578 O O . GLN A 1 312 ? 106.689 8.266 -180.897 1.00 63.38 312 GLN A O 1
ATOM 2583 N N . LYS A 1 313 ? 108.080 7.635 -179.258 1.00 62.56 313 LYS A N 1
ATOM 2584 C CA . LYS A 1 313 ? 109.294 8.220 -179.869 1.00 62.56 313 LYS A CA 1
ATOM 2585 C C . LYS A 1 313 ? 109.710 7.563 -181.191 1.00 62.56 313 LYS A C 1
ATOM 2587 O O . LYS A 1 313 ? 110.394 8.190 -181.998 1.00 62.56 313 LYS A O 1
ATOM 2592 N N . THR A 1 314 ? 109.319 6.311 -181.433 1.00 60.41 314 THR A N 1
ATOM 2593 C CA . THR A 1 314 ? 109.591 5.613 -182.703 1.00 60.41 314 THR A CA 1
ATOM 2594 C C . THR A 1 314 ? 108.586 5.988 -183.796 1.00 60.41 314 THR A C 1
ATOM 2596 O O . THR A 1 314 ? 108.957 6.045 -184.968 1.00 60.41 314 THR A O 1
ATOM 2599 N N . ILE A 1 315 ? 107.344 6.315 -183.425 1.00 60.53 315 ILE A N 1
ATOM 2600 C CA . ILE A 1 315 ? 106.292 6.764 -184.351 1.00 60.53 315 ILE A CA 1
ATOM 2601 C C . ILE A 1 315 ? 106.564 8.192 -184.856 1.00 60.53 315 ILE A C 1
ATOM 2603 O O . ILE A 1 315 ? 106.420 8.454 -186.053 1.00 60.53 315 ILE A O 1
ATOM 2607 N N . ASP A 1 316 ? 107.050 9.093 -183.999 1.00 62.75 316 ASP A N 1
ATOM 2608 C CA . ASP A 1 316 ? 107.344 10.480 -184.395 1.00 62.75 316 ASP A CA 1
ATOM 2609 C C . ASP A 1 316 ? 108.509 10.572 -185.406 1.00 62.75 316 ASP A C 1
ATOM 2611 O O . ASP A 1 316 ? 108.449 11.351 -186.360 1.00 62.75 316 ASP A O 1
ATOM 2615 N N . ASN A 1 317 ? 109.520 9.698 -185.301 1.00 60.28 317 ASN A N 1
ATOM 2616 C CA . ASN A 1 317 ? 110.634 9.644 -186.261 1.00 60.28 317 ASN A CA 1
ATOM 2617 C C . ASN A 1 317 ? 110.228 9.110 -187.651 1.00 60.28 317 ASN A C 1
ATOM 2619 O O . ASN A 1 317 ? 110.753 9.577 -188.659 1.00 60.28 317 ASN A O 1
ATOM 2623 N N . LEU A 1 318 ? 109.263 8.186 -187.733 1.00 57.91 318 LEU A N 1
ATOM 2624 C CA . LEU A 1 318 ? 108.753 7.656 -189.010 1.00 57.91 318 LEU A CA 1
ATOM 2625 C C . LEU A 1 318 ? 107.766 8.614 -189.702 1.00 57.91 318 LEU A C 1
ATOM 2627 O O . LEU A 1 318 ? 107.547 8.524 -190.912 1.00 57.91 318 LEU A O 1
ATOM 2631 N N . THR A 1 319 ? 107.192 9.561 -188.956 1.00 57.34 319 THR A N 1
ATOM 2632 C CA . THR A 1 319 ? 106.242 10.547 -189.493 1.00 57.34 319 THR A CA 1
ATOM 2633 C C . THR A 1 319 ? 106.967 11.692 -190.217 1.00 57.34 319 THR A C 1
ATOM 2635 O O . THR A 1 319 ? 106.517 12.122 -191.279 1.00 57.34 319 THR A O 1
ATOM 2638 N N . CYS A 1 320 ? 108.164 12.079 -189.756 1.00 56.31 320 CYS A N 1
ATOM 2639 C CA . CYS A 1 320 ? 109.036 13.047 -190.438 1.00 56.31 320 CYS A CA 1
ATOM 2640 C C . CYS A 1 320 ? 109.654 12.533 -191.760 1.00 56.31 320 CYS A C 1
ATOM 2642 O O . CYS A 1 320 ? 109.994 13.339 -192.625 1.00 56.31 320 CYS A O 1
ATOM 2644 N N . GLU A 1 321 ? 109.773 11.215 -191.976 1.00 55.62 321 GLU A N 1
ATOM 2645 C CA . GLU A 1 321 ? 110.220 10.661 -193.271 1.00 55.62 321 GLU A CA 1
ATOM 2646 C C . GLU A 1 321 ? 109.095 10.587 -194.321 1.00 55.62 321 GLU A C 1
ATOM 2648 O O . GLU A 1 321 ? 109.365 10.606 -195.525 1.00 55.62 321 GLU A O 1
ATOM 2653 N N . LYS A 1 322 ? 107.825 10.562 -193.894 1.00 52.62 322 LYS A N 1
ATOM 2654 C CA . LYS A 1 322 ? 106.663 10.367 -194.778 1.00 52.62 322 LYS A CA 1
ATOM 2655 C C . LYS A 1 322 ? 106.246 11.634 -195.537 1.00 52.62 322 LYS A C 1
ATOM 2657 O O . LYS A 1 322 ? 105.734 11.527 -196.650 1.00 52.62 322 LYS A O 1
ATOM 2662 N N . GLU A 1 323 ? 106.518 12.825 -195.004 1.00 53.91 323 GLU A N 1
ATOM 2663 C CA . GLU A 1 323 ? 106.225 14.096 -195.692 1.00 53.91 323 GLU A CA 1
ATOM 2664 C C . GLU A 1 323 ? 107.249 14.466 -196.784 1.00 53.91 323 GLU A C 1
ATOM 2666 O O . GLU A 1 323 ? 106.990 15.346 -197.602 1.00 53.91 323 GLU A O 1
ATOM 2671 N N . ARG A 1 324 ? 108.382 13.752 -196.892 1.00 49.19 324 ARG A N 1
ATOM 2672 C CA . ARG A 1 324 ? 109.369 13.966 -197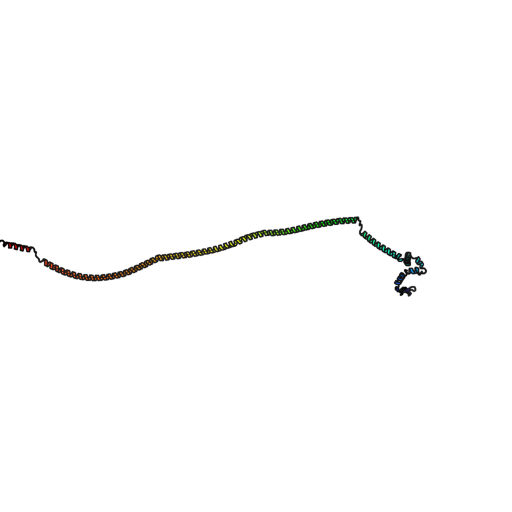.970 1.00 49.19 324 ARG A CA 1
ATOM 2673 C C . ARG A 1 324 ? 108.991 13.329 -199.318 1.00 49.19 324 ARG A C 1
ATOM 2675 O O . ARG A 1 324 ? 109.659 13.624 -200.307 1.00 49.19 324 ARG A O 1
ATOM 2682 N N . ILE A 1 325 ? 107.970 12.461 -199.402 1.00 55.03 325 ILE A N 1
ATOM 2683 C CA . ILE A 1 325 ? 107.700 11.660 -200.617 1.00 55.03 325 ILE A CA 1
ATOM 2684 C C . ILE A 1 325 ? 106.187 11.400 -200.849 1.00 55.03 325 ILE A C 1
ATOM 2686 O O . ILE A 1 325 ? 105.710 10.327 -200.483 1.00 55.03 325 ILE A O 1
ATOM 2690 N N . LYS A 1 326 ? 105.433 12.295 -201.533 1.00 39.88 326 LYS A N 1
ATOM 2691 C CA . LYS A 1 326 ? 104.444 11.909 -202.591 1.00 39.88 326 LYS A CA 1
ATOM 2692 C C . LYS A 1 326 ? 103.710 13.057 -203.316 1.00 39.88 326 LYS A C 1
ATOM 2694 O O . LYS A 1 326 ? 103.374 14.073 -202.728 1.00 39.88 326 LYS A O 1
ATOM 2699 N N . VAL A 1 327 ? 103.435 12.805 -204.606 1.00 43.84 327 VAL A N 1
ATOM 2700 C CA . VAL A 1 327 ? 102.971 13.705 -205.690 1.00 43.84 327 VAL A CA 1
ATOM 2701 C C . VAL A 1 327 ? 101.505 13.441 -206.100 1.00 43.84 327 VAL A C 1
ATOM 2703 O O . VAL A 1 327 ? 101.028 12.309 -205.996 1.00 43.84 327 VAL A O 1
ATOM 2706 N N . GLU A 1 328 ? 100.835 14.489 -206.604 1.00 53.28 328 GLU A N 1
ATOM 2707 C CA . GLU A 1 328 ? 99.393 14.618 -206.895 1.00 53.28 328 GLU A CA 1
ATOM 2708 C C . GLU A 1 328 ? 98.794 13.811 -208.081 1.00 53.28 328 GLU A C 1
ATOM 2710 O O . GLU A 1 328 ? 99.481 13.566 -209.080 1.00 53.28 328 GLU A O 1
ATOM 2715 N N . PRO A 1 329 ? 97.472 13.496 -208.047 1.00 50.59 329 PRO A N 1
ATOM 2716 C CA . PRO A 1 329 ? 96.769 12.708 -209.072 1.00 50.59 329 PRO A CA 1
ATOM 2717 C C . PRO A 1 329 ? 96.113 13.500 -210.227 1.00 50.59 329 PRO A C 1
ATOM 2719 O O . PRO A 1 329 ? 95.748 12.886 -211.228 1.00 50.59 329 PRO A O 1
ATOM 2722 N N . GLU A 1 330 ? 95.965 14.829 -210.159 1.00 53.47 330 GLU A N 1
ATOM 2723 C CA . GLU A 1 330 ? 95.180 15.585 -211.163 1.00 53.47 330 GLU A CA 1
ATOM 2724 C C . GLU A 1 330 ? 95.895 15.813 -212.509 1.00 53.47 330 GLU A C 1
ATOM 2726 O O . GLU A 1 330 ? 95.249 15.970 -213.546 1.00 53.47 330 GLU A O 1
ATOM 2731 N N . LYS A 1 331 ? 97.232 15.753 -212.565 1.00 56.38 331 LYS A N 1
ATOM 2732 C CA . LYS A 1 331 ? 97.982 15.975 -213.822 1.00 56.38 331 LYS A CA 1
ATOM 2733 C C . LYS A 1 331 ? 98.097 14.734 -214.721 1.00 56.38 331 LYS A C 1
ATOM 2735 O O . LYS A 1 331 ? 98.556 14.853 -215.853 1.00 56.38 331 LYS A O 1
ATOM 2740 N N . ARG A 1 332 ? 97.635 13.562 -214.260 1.00 53.28 332 ARG A N 1
ATOM 2741 C CA . ARG A 1 332 ? 97.672 12.286 -215.005 1.00 53.28 332 ARG A CA 1
ATOM 2742 C C . ARG A 1 332 ? 96.552 12.167 -216.054 1.00 53.28 332 ARG A C 1
ATOM 2744 O O . ARG A 1 332 ? 96.730 11.479 -217.053 1.00 53.28 332 ARG A O 1
ATOM 2751 N N . ASN A 1 333 ? 95.447 12.897 -215.890 1.00 53.31 333 ASN A N 1
ATOM 2752 C CA . ASN A 1 333 ? 94.285 12.784 -216.782 1.00 53.31 333 ASN A CA 1
ATOM 2753 C C . ASN A 1 333 ? 94.375 13.635 -218.060 1.00 53.31 333 ASN A C 1
ATOM 2755 O O . ASN A 1 333 ? 93.710 13.315 -219.040 1.00 53.31 333 ASN A O 1
ATOM 2759 N N . LYS A 1 334 ? 95.262 14.640 -218.125 1.00 57.06 334 LYS A N 1
ATOM 2760 C CA . LYS A 1 334 ? 95.494 15.409 -219.368 1.00 57.06 334 LYS A CA 1
ATOM 2761 C C . LYS A 1 334 ? 96.301 14.645 -220.429 1.00 57.06 334 LYS A C 1
ATOM 2763 O O . LYS A 1 334 ? 96.306 15.052 -221.584 1.00 57.06 334 LYS A O 1
ATOM 2768 N N . ALA A 1 335 ? 96.947 13.534 -220.063 1.00 52.59 335 ALA A N 1
ATOM 2769 C CA . ALA A 1 335 ? 97.713 12.698 -220.990 1.00 52.59 335 ALA A CA 1
ATOM 2770 C C . ALA A 1 335 ? 96.842 11.711 -221.794 1.00 52.59 335 ALA A C 1
ATOM 2772 O O . ALA A 1 335 ? 97.299 11.181 -222.800 1.00 52.59 335 ALA A O 1
ATOM 2773 N N . VAL A 1 336 ? 95.592 11.467 -221.380 1.00 58.03 336 VAL A N 1
ATOM 2774 C CA . VAL A 1 336 ? 94.746 10.417 -221.980 1.00 58.03 336 VAL A CA 1
ATOM 2775 C C . VAL A 1 336 ? 93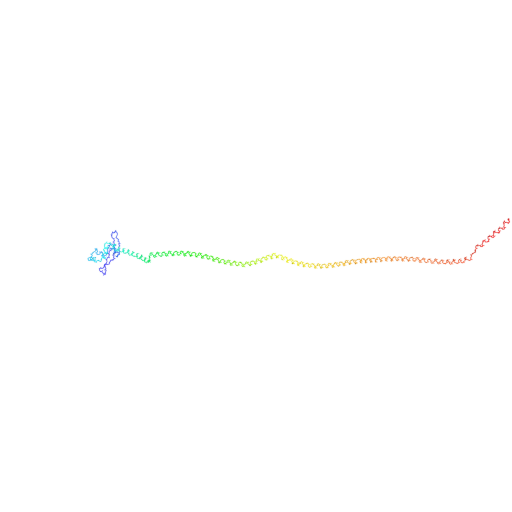.776 10.968 -223.032 1.00 58.03 336 VAL A C 1
ATOM 2777 O O . VAL A 1 336 ? 93.451 10.264 -223.984 1.00 58.03 336 VAL A O 1
ATOM 2780 N N . GLU A 1 337 ? 93.371 12.238 -222.956 1.00 54.56 337 GLU A N 1
ATOM 2781 C CA . GLU A 1 337 ? 92.484 12.825 -223.978 1.00 54.56 337 GLU A CA 1
ATOM 2782 C C . GLU A 1 337 ? 93.208 13.278 -225.257 1.00 54.56 337 GLU A C 1
ATOM 2784 O O . GLU A 1 337 ? 92.570 13.388 -226.302 1.00 54.56 337 GLU A O 1
ATOM 2789 N N . GLY A 1 338 ? 94.541 13.414 -225.234 1.00 52.91 338 GLY A N 1
ATOM 2790 C CA . GLY A 1 338 ? 95.345 13.578 -226.455 1.00 52.91 338 GLY A CA 1
ATOM 2791 C C . GLY A 1 338 ? 95.330 12.337 -227.358 1.00 52.91 338 GLY A C 1
ATOM 2792 O O . GLY A 1 338 ? 95.335 12.463 -228.578 1.00 52.91 338 GLY A O 1
ATOM 2793 N N . SER A 1 339 ? 95.194 11.140 -226.775 1.00 53.19 339 SER A N 1
ATOM 2794 C CA . SER A 1 339 ? 95.215 9.875 -227.524 1.00 53.19 339 SER A CA 1
ATOM 2795 C C . SER A 1 339 ? 93.944 9.624 -228.345 1.00 53.19 339 SER A C 1
ATOM 2797 O O . SER A 1 339 ? 93.982 8.831 -229.278 1.00 53.19 339 SER A O 1
ATOM 2799 N N . LYS A 1 340 ? 92.819 10.283 -228.028 1.00 55.56 340 LYS A N 1
ATOM 2800 C CA . LYS A 1 340 ? 91.525 10.041 -228.700 1.00 55.56 340 LYS A CA 1
ATOM 2801 C C . LYS A 1 340 ? 91.224 10.989 -229.861 1.00 55.56 340 LYS A C 1
ATOM 2803 O O . LYS A 1 340 ? 90.289 10.738 -230.618 1.00 55.56 340 LYS A O 1
ATOM 2808 N N . VAL A 1 341 ? 91.988 12.071 -230.019 1.00 57.16 341 VAL A N 1
ATOM 2809 C CA . VAL A 1 341 ? 91.847 12.968 -231.181 1.00 57.16 341 VAL A CA 1
ATOM 2810 C C . VAL A 1 341 ? 92.819 12.575 -232.300 1.00 57.16 341 VAL A C 1
ATOM 2812 O O . VAL A 1 341 ? 92.484 12.744 -233.468 1.00 57.16 341 VAL A O 1
ATOM 2815 N N . GLU A 1 342 ? 93.946 11.934 -231.971 1.00 52.50 342 GLU A N 1
ATOM 2816 C CA . GLU A 1 342 ? 94.866 11.337 -232.953 1.00 52.50 342 GLU A CA 1
ATOM 2817 C C . GLU A 1 342 ? 94.238 10.129 -233.684 1.00 52.50 342 GLU A C 1
ATOM 2819 O O . GLU A 1 342 ? 94.418 9.976 -234.891 1.00 52.50 342 GLU A O 1
ATOM 2824 N N . GLU A 1 343 ? 93.367 9.353 -233.022 1.00 52.31 343 GLU A N 1
ATOM 2825 C CA . GLU A 1 343 ? 92.570 8.299 -233.682 1.00 52.31 343 GLU A CA 1
ATOM 2826 C C . GLU A 1 343 ? 91.527 8.845 -234.676 1.00 52.31 343 GLU A C 1
ATOM 2828 O O . GLU A 1 343 ? 91.1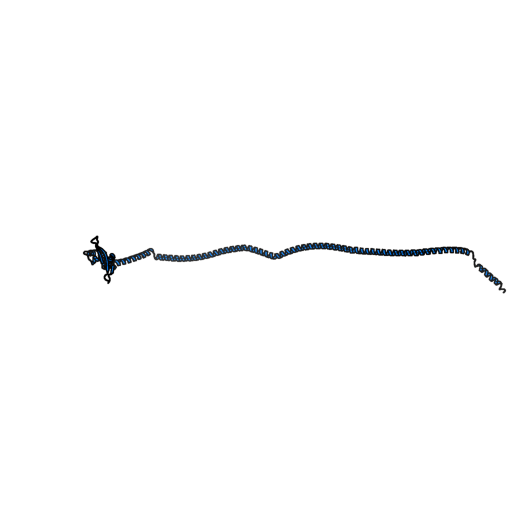25 8.128 -235.592 1.00 52.31 343 GLU A O 1
ATOM 2833 N N . LYS A 1 344 ? 91.152 10.133 -234.599 1.00 51.19 344 LYS A N 1
ATOM 2834 C CA . LYS A 1 344 ? 90.268 10.774 -235.593 1.00 51.19 344 LYS A CA 1
ATOM 2835 C C . LYS A 1 344 ? 90.991 11.349 -236.817 1.00 51.19 344 LYS A C 1
ATOM 2837 O O . LYS A 1 344 ? 90.319 11.876 -237.698 1.00 51.19 344 LYS A O 1
ATOM 2842 N N . TYR A 1 345 ? 92.313 11.198 -236.931 1.00 48.84 345 TYR A N 1
ATOM 2843 C CA . TYR A 1 345 ? 93.002 11.363 -238.217 1.00 48.84 345 TYR A CA 1
ATOM 2844 C C . TYR A 1 345 ? 92.748 10.171 -239.170 1.00 48.84 345 TYR A C 1
ATOM 2846 O O . TYR A 1 345 ? 92.816 10.345 -240.381 1.00 48.84 345 TYR A O 1
ATOM 2854 N N . ASN A 1 346 ? 92.398 8.977 -238.667 1.00 52.06 346 ASN A N 1
ATOM 2855 C CA . ASN A 1 346 ? 92.485 7.738 -239.459 1.00 52.06 346 ASN A CA 1
ATOM 2856 C C . ASN A 1 346 ? 91.157 7.144 -239.988 1.00 52.06 346 ASN A C 1
ATOM 2858 O O . ASN A 1 346 ? 91.214 6.131 -240.679 1.00 52.06 346 ASN A O 1
ATOM 2862 N N . GLU A 1 347 ? 89.982 7.740 -239.728 1.00 44.84 347 GLU A N 1
ATOM 2863 C CA . GLU A 1 347 ? 88.668 7.169 -240.131 1.00 44.84 347 GLU A CA 1
ATOM 2864 C C . GLU A 1 347 ? 87.882 7.949 -241.217 1.00 44.84 347 GLU A C 1
ATOM 2866 O O . GLU A 1 347 ? 86.784 7.534 -241.585 1.00 44.84 347 GLU A O 1
ATOM 2871 N N . ALA A 1 348 ? 88.410 9.050 -241.772 1.00 44.84 348 ALA A N 1
ATOM 2872 C CA . ALA A 1 348 ? 87.673 9.886 -242.738 1.00 44.84 348 ALA A CA 1
ATOM 2873 C C . ALA A 1 348 ? 88.580 10.582 -243.792 1.00 44.84 348 ALA A C 1
ATOM 2875 O O . ALA A 1 348 ? 88.752 11.795 -243.736 1.00 44.84 348 ALA A O 1
ATOM 2876 N N . LEU A 1 349 ? 89.340 9.961 -244.709 1.00 42.03 349 LEU A N 1
ATOM 2877 C CA . LEU A 1 349 ? 89.175 8.789 -245.595 1.00 42.03 349 LEU A CA 1
ATOM 2878 C C . LEU A 1 349 ? 88.286 7.649 -245.072 1.00 42.03 349 LEU A C 1
ATOM 2880 O O . LEU A 1 349 ? 88.774 6.603 -244.655 1.00 42.03 349 LEU A O 1
ATOM 2884 N N . LYS A 1 350 ? 86.958 7.764 -245.125 1.00 36.53 350 LYS A N 1
ATOM 2885 C CA . LYS A 1 350 ? 86.129 8.531 -246.078 1.00 36.53 350 LYS A CA 1
ATOM 2886 C C . LYS A 1 350 ? 85.991 10.031 -245.858 1.00 36.53 350 LYS A C 1
ATOM 2888 O O . LYS A 1 350 ? 85.420 10.423 -244.822 1.00 36.53 350 LYS A O 1
#

pLDDT: mean 80.42, std 13.29, range [36.53, 97.0]

Sequence (350 aa):
ERCIKRDKKDKNSYNTSVARLIDITGEEPQILSDKKRDTDEKVKEILGLSFDDFTRSVVLPQGKFSEFLKLQPSNRNNMMERLFGLERYGNDLIKKVKKHRDTYKEKLLIVDTQIEGFGDISNELYENKKAELETLIDEEKTLKDENKRLNEEYKKYGEVWELKNELKVYMDKMNKLKEKEDYINELKLKLNSGKRALSIKPFADRVNSLNGEVVKSEEKLKNLNKAFEDKKKLFTAAEDDYKKALSRKNNELPALIRREGELNQAIEIEDKKEILEKEKDAALKEYFKVKDEYEGHEKGLKEITDNKDLCQKTIDNLTCEKERIKVEPEKRNKAVEGSKVEEKYNEALK

Solvent-accessible surface area (backbone atoms only — not comparable to full-atom values): 19574 Å² total; per-residue (Å²): 91,73,45,74,42,72,38,92,88,40,91,90,42,72,44,75,80,45,32,35,39,66,46,70,88,55,100,62,73,43,78,78,27,70,44,62,69,57,27,56,50,50,50,29,65,74,67,50,40,52,73,69,54,40,45,51,72,73,68,55,52,92,75,45,56,61,54,65,76,66,46,53,71,69,61,45,49,57,50,48,24,40,75,71,69,36,43,70,70,46,65,52,40,53,52,52,54,50,52,52,52,51,54,52,51,53,53,48,51,53,51,51,53,51,52,59,73,62,52,91,73,41,71,66,57,53,53,52,52,50,51,53,49,53,51,52,53,52,52,51,51,52,54,52,53,51,50,51,51,50,51,54,52,51,50,54,52,49,54,53,50,51,53,53,52,52,50,50,55,51,49,54,51,50,50,62,49,52,67,46,46,59,56,51,51,52,51,50,53,53,48,53,52,49,52,54,48,58,71,45,41,66,57,54,52,47,51,53,51,49,51,54,50,48,53,55,47,53,52,50,49,55,53,49,50,52,53,46,53,54,50,48,53,51,48,52,52,52,50,51,51,48,51,51,53,51,50,45,50,67,55,49,48,58,50,51,53,49,51,52,50,54,51,51,51,50,50,53,49,51,55,52,48,55,51,49,52,54,50,50,54,50,52,50,56,51,50,54,52,55,48,55,54,48,58,55,53,54,56,56,52,52,61,54,51,58,56,49,57,56,55,51,60,54,52,58,59,57,52,68,60,54,79,78,67,88,84,82,76,78,76,64,63,71,67,58,64,60,61,64,58,61,60,65,70,72,66,60,87,105

Foldseek 3Di:
DWDWDQDPVDNPDIDTPWDWDWDPPDPDIHTPDTDPVVNQVVVCVVVLAHPLLCCCPPVPDPPSVVVLVVDDPVVNVVSVCSVVVVCCVPPVVVVVVVVVVVVVVVVVVVVVVVVVVVPPPDVVVVVVVVVVVVVVVVVVVVVVVVVVVVVVVVVVVVVVVVVVVVVVVVVVVVVVVVVVVVVVVVVVVVVVVVVVCVVCVVVVVVVVVVVVVVVVVVVVVVVVVVVVVVVVVVVVVVVVVVVVVVVCCVPVVVVVVVVVVVVVVVVVVVVVVVVVVVVVVVVVVVVVVVVVVVVVVVVVVVVVVVVVVVVVVVVVVVVVVVVVDDDDDPVVVVVPVVVVVVVVVPVPVD

Radius of gyration: 124.47 Å; Cα contacts (8 Å, |Δi|>4): 102; chains: 1; bounding box: 156×80×366 Å

Nearest PDB structures (foldseek):
  5da9-assembly1_A  TM=5.183E-01  e=4.959E-02  Thermochaetoides thermophila DSM 1495
  7zr1-assembly1_C  TM=4.897E-01  e=1.070E-01  Thermochaetoides thermophila
  7zr1-assembly1_D  TM=4.812E-01  e=1.676E-01  Thermochaetoides thermophila